Protein AF-A0A0F8ZUV5-F1 (afdb_monomer)

Sequence (199 aa):
LVVGALAHSFGLLGRFATAWDRFYEGLTEDYRRSLIWSLRHRWVIFAGLAAAFAAGYHALGWKRPDWPTQLSPGWQWLWPPAMYRAVLLGPVWGAWSMLVVGQFNHPVARTDRPTRELVGGISPLATAVCLALPLAGTVVYLLHLAPALRFVPAGAAIAAALAGGALLVRLAGGLCRGALLATNILTQLAFLAASSAVM

pLDDT: mean 77.92, std 15.54, range [41.69, 96.38]

Organism: NCBI:txid412755

Mean predicted aligned error: 11.56 Å

Secondary structure (DSSP, 8-state):
-HHHHHHHHHHHHHHHHHHHHHHHHHHHHHHHHHHHHHHHTHHHHHHHHHHHHHHHIIIIISS-TTGGGGS-GGGGGGS--HHHHHHHHHHHHHHHHHHHHHHHSPBPTT--HHHHHHHHH--HHHHHHHHHHHHHHHHHHTTTS-TTTTTHHHHHHHHIIIIIHHHHHHHTTSB-HHHHHHHHHHHHHHHHHHHHHH-

Solvent-accessible surface area (backbone atoms only — not comparable to full-atom values): 10574 Å² total; per-residue (Å²): 112,71,69,60,54,50,54,50,52,53,52,51,51,54,52,48,50,58,51,48,51,54,51,50,56,53,46,51,55,54,47,49,52,48,48,56,50,45,66,77,38,44,65,58,54,53,49,48,52,51,49,52,49,50,48,48,42,59,73,59,54,70,82,42,88,61,54,68,78,68,45,56,82,94,50,39,78,81,63,56,62,73,82,52,42,47,62,66,46,20,60,49,44,11,56,42,25,35,44,50,41,36,63,79,45,62,69,39,97,83,36,52,66,69,55,45,55,54,36,74,68,54,43,75,62,58,41,54,58,54,44,50,54,45,51,52,48,41,52,62,67,35,56,88,41,60,81,89,56,39,52,50,21,58,51,38,22,52,48,28,16,55,58,47,18,52,49,40,20,58,75,66,72,30,40,35,67,67,32,39,52,50,22,15,51,48,10,22,51,33,23,40,53,41,42,64,75,73,108

Structure (mmCIF, N/CA/C/O backbone):
data_AF-A0A0F8ZUV5-F1
#
_entry.id   AF-A0A0F8ZUV5-F1
#
loop_
_atom_site.group_PDB
_atom_site.id
_atom_site.type_symbol
_atom_site.label_atom_id
_atom_site.label_alt_id
_atom_site.label_comp_id
_atom_site.label_asym_id
_atom_site.label_entity_id
_atom_site.label_seq_id
_atom_site.pdbx_PDB_ins_code
_atom_site.Cartn_x
_atom_site.Cartn_y
_atom_site.Cartn_z
_atom_site.occupancy
_atom_site.B_iso_or_equiv
_atom_site.auth_seq_id
_atom_site.auth_comp_id
_atom_site.auth_asym_id
_atom_site.auth_atom_id
_atom_site.pdbx_PDB_model_num
ATOM 1 N N . LEU A 1 1 ? -50.095 2.302 -7.717 1.00 61.78 1 LEU A N 1
ATOM 2 C CA . LEU A 1 1 ? -48.872 1.842 -8.423 1.00 61.78 1 LEU A CA 1
ATOM 3 C C . LEU A 1 1 ? -47.583 2.200 -7.675 1.00 61.78 1 LEU A C 1
ATOM 5 O O . LEU A 1 1 ? -46.842 1.288 -7.342 1.00 61.78 1 LEU A O 1
ATOM 9 N N . VAL A 1 2 ? -47.346 3.467 -7.309 1.00 49.28 2 VAL A N 1
ATOM 10 C CA . VAL A 1 2 ? -46.108 3.904 -6.614 1.00 49.28 2 VAL A CA 1
ATOM 11 C C . VAL A 1 2 ? -45.885 3.232 -5.245 1.00 49.28 2 VAL A C 1
ATOM 13 O O . VAL A 1 2 ? -44.782 2.782 -4.950 1.00 49.28 2 VAL A O 1
ATOM 16 N N . VAL A 1 3 ? -46.937 3.072 -4.437 1.00 60.69 3 VAL A N 1
ATOM 17 C CA . VAL A 1 3 ? -46.840 2.440 -3.103 1.00 60.69 3 VAL A CA 1
ATOM 18 C C . VAL A 1 3 ? -46.470 0.950 -3.188 1.00 60.69 3 VAL A C 1
ATOM 20 O O . VAL A 1 3 ? -45.698 0.456 -2.372 1.00 60.69 3 VAL A O 1
ATOM 23 N N . GLY A 1 4 ? -46.951 0.244 -4.217 1.00 63.97 4 GLY A N 1
ATOM 24 C CA . GLY A 1 4 ? -46.620 -1.168 -4.442 1.00 63.97 4 GLY A CA 1
ATOM 25 C C . GLY A 1 4 ? -45.166 -1.377 -4.872 1.00 63.97 4 GLY A C 1
ATOM 26 O O . GLY A 1 4 ? -44.517 -2.309 -4.404 1.00 63.97 4 GLY A O 1
ATOM 27 N N . ALA A 1 5 ? -44.627 -0.471 -5.695 1.00 50.75 5 ALA A N 1
ATOM 28 C CA . ALA A 1 5 ? -43.225 -0.508 -6.111 1.00 50.75 5 ALA A CA 1
ATOM 29 C C . ALA A 1 5 ? -42.266 -0.236 -4.939 1.00 50.75 5 ALA A C 1
ATOM 31 O O . ALA A 1 5 ? -41.238 -0.898 -4.816 1.00 50.75 5 ALA A O 1
ATOM 32 N N . LEU A 1 6 ? -42.620 0.684 -4.036 1.00 41.69 6 LEU A N 1
ATOM 33 C C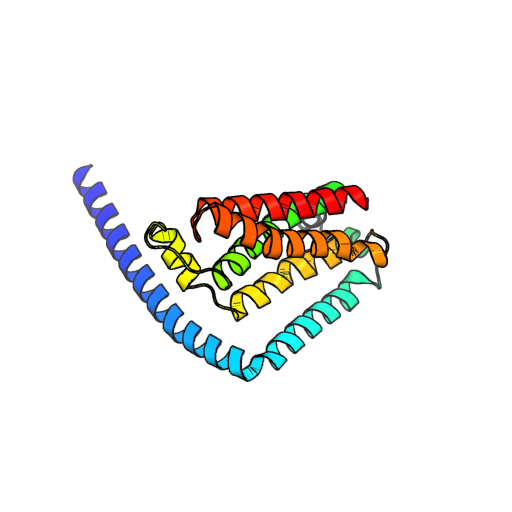A . LEU A 1 6 ? -41.825 0.958 -2.836 1.00 41.69 6 LEU A CA 1
ATOM 34 C C . LEU A 1 6 ? -41.834 -0.228 -1.867 1.00 41.69 6 LEU A C 1
ATOM 36 O O . LEU A 1 6 ? -40.770 -0.656 -1.425 1.00 41.69 6 LEU A O 1
ATOM 40 N N . ALA A 1 7 ? -43.002 -0.817 -1.595 1.00 63.69 7 ALA A N 1
ATOM 41 C CA . ALA A 1 7 ? -43.105 -1.987 -0.722 1.00 63.69 7 ALA A CA 1
ATOM 42 C C . ALA A 1 7 ? -42.295 -3.187 -1.251 1.00 63.69 7 ALA A C 1
ATOM 44 O O . ALA A 1 7 ? -41.646 -3.891 -0.477 1.00 63.69 7 ALA A O 1
ATOM 45 N N . HIS A 1 8 ? -42.273 -3.391 -2.572 1.00 66.19 8 HIS A N 1
ATOM 46 C CA . HIS A 1 8 ? -41.495 -4.462 -3.192 1.00 66.19 8 HIS A CA 1
ATOM 47 C C . HIS A 1 8 ? -39.978 -4.223 -3.088 1.00 66.19 8 HIS A C 1
ATOM 49 O O . HIS A 1 8 ? -39.232 -5.133 -2.725 1.00 66.19 8 HIS A O 1
ATOM 55 N N . SER A 1 9 ? -39.526 -2.985 -3.311 1.00 45.09 9 SER A N 1
ATOM 56 C CA . SER A 1 9 ? -38.116 -2.592 -3.179 1.00 45.09 9 SER A CA 1
ATOM 57 C C . SER A 1 9 ? -37.598 -2.709 -1.742 1.00 45.09 9 SER A C 1
ATOM 59 O O . SER A 1 9 ? -36.499 -3.218 -1.525 1.00 45.09 9 SER A O 1
ATOM 61 N N . PHE A 1 10 ? -38.400 -2.321 -0.742 1.00 52.72 10 PHE A N 1
ATOM 62 C CA . PHE A 1 10 ? -38.043 -2.507 0.670 1.00 52.72 10 PHE A CA 1
ATOM 63 C C . PHE A 1 10 ? -37.996 -3.989 1.069 1.00 52.72 10 PHE A C 1
ATOM 65 O O . PHE A 1 10 ? -37.108 -4.396 1.818 1.00 52.72 10 PHE A O 1
ATOM 72 N N . GLY A 1 11 ? -38.888 -4.819 0.518 1.00 68.44 11 GLY A N 1
ATOM 73 C CA . GLY A 1 11 ? -38.851 -6.270 0.712 1.00 68.44 11 GLY A CA 1
ATOM 74 C C . GLY A 1 11 ? -37.592 -6.927 0.132 1.00 68.44 11 GLY A C 1
ATOM 75 O O . GLY A 1 11 ? -37.010 -7.809 0.765 1.00 68.44 11 GLY A O 1
ATOM 76 N N . LEU A 1 12 ? -37.134 -6.477 -1.041 1.00 59.00 12 LEU A N 1
ATOM 77 C CA . LEU A 1 12 ? -35.890 -6.947 -1.663 1.00 59.00 12 LEU A CA 1
ATOM 78 C C . LEU A 1 12 ? -34.649 -6.512 -0.873 1.00 59.00 12 LEU A C 1
ATOM 80 O O . LEU A 1 12 ? -33.764 -7.333 -0.641 1.00 59.00 12 LEU A O 1
ATOM 84 N N . LEU A 1 13 ? -34.615 -5.267 -0.390 1.00 44.75 13 LEU A N 1
ATOM 85 C CA . LEU A 1 13 ? -33.535 -4.759 0.463 1.00 44.75 13 LEU A CA 1
ATOM 86 C C . LEU A 1 13 ? -33.440 -5.516 1.793 1.00 44.75 13 LEU A C 1
ATOM 88 O O . LEU A 1 13 ? -32.342 -5.876 2.211 1.00 44.75 13 LEU A O 1
ATOM 92 N N . GLY A 1 14 ? -34.575 -5.825 2.427 1.00 63.56 14 GLY A N 1
ATOM 93 C CA . GLY A 1 14 ? -34.598 -6.612 3.662 1.00 63.56 14 GLY A CA 1
ATOM 94 C C . GLY A 1 14 ? -34.069 -8.037 3.472 1.00 63.56 14 GLY A C 1
ATOM 95 O O . GLY A 1 14 ? -33.295 -8.526 4.296 1.00 63.56 14 GLY A O 1
ATOM 96 N N . ARG A 1 15 ? -34.428 -8.689 2.356 1.00 67.75 15 ARG A N 1
ATOM 97 C CA . ARG 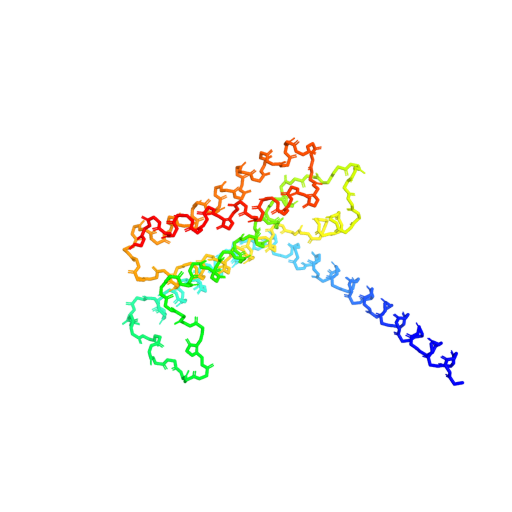A 1 15 ? -33.922 -10.028 1.999 1.00 67.75 15 ARG A CA 1
ATOM 98 C C . ARG A 1 15 ? -32.440 -10.013 1.631 1.00 67.75 15 ARG A C 1
ATOM 100 O O . ARG A 1 15 ? -31.725 -10.946 1.982 1.00 67.75 15 ARG A O 1
ATOM 107 N N . PHE A 1 16 ? -31.976 -8.959 0.962 1.00 55.34 16 PHE A N 1
ATOM 108 C CA . PHE A 1 16 ? -30.562 -8.777 0.650 1.00 55.34 16 PHE A CA 1
ATOM 109 C C . PHE A 1 16 ? -29.735 -8.567 1.922 1.00 55.34 16 PHE A C 1
ATOM 111 O O . PHE A 1 16 ? -28.727 -9.239 2.092 1.00 55.34 16 PHE A O 1
ATOM 118 N N . ALA A 1 17 ? -30.199 -7.732 2.857 1.00 47.03 17 ALA A N 1
ATOM 119 C CA . ALA A 1 17 ? -29.525 -7.504 4.136 1.00 47.03 17 ALA A CA 1
ATOM 120 C C . ALA A 1 17 ? -29.384 -8.797 4.961 1.00 47.03 17 ALA A C 1
ATOM 122 O O . ALA A 1 17 ? -28.300 -9.115 5.430 1.00 47.03 17 ALA A O 1
ATOM 123 N N . THR A 1 18 ? -30.439 -9.614 5.048 1.00 65.12 18 THR A N 1
ATOM 124 C CA . THR A 1 18 ? -30.373 -10.902 5.772 1.00 65.12 18 THR A CA 1
ATOM 125 C C . THR A 1 18 ? -29.560 -11.982 5.056 1.00 65.12 18 THR A C 1
ATOM 127 O O . THR A 1 18 ? -29.077 -12.912 5.705 1.00 65.12 18 THR A O 1
ATOM 130 N N . ALA A 1 19 ? -29.438 -11.923 3.728 1.00 58.03 19 ALA A N 1
ATOM 131 C CA . ALA A 1 19 ? -28.528 -12.788 2.977 1.00 58.03 19 ALA A CA 1
ATOM 132 C C . ALA A 1 19 ? -27.070 -12.338 3.151 1.00 58.03 19 ALA A C 1
ATOM 134 O O . ALA A 1 19 ? -26.179 -13.174 3.283 1.00 58.03 19 ALA A O 1
ATOM 135 N N . TRP A 1 20 ? -26.850 -11.025 3.205 1.00 45.56 20 TRP A N 1
ATOM 136 C CA . TRP A 1 20 ? -25.552 -10.404 3.426 1.00 45.56 20 TRP A CA 1
ATOM 137 C C . TRP A 1 20 ? -25.016 -10.680 4.832 1.00 45.56 20 TRP A C 1
ATOM 139 O O . TRP A 1 20 ? -23.877 -11.115 4.956 1.00 45.56 20 TRP A O 1
ATOM 149 N N . ASP A 1 21 ? -25.847 -10.547 5.870 1.00 53.47 21 ASP A N 1
ATOM 150 C CA . ASP A 1 21 ? -25.465 -10.859 7.254 1.00 53.47 21 ASP A CA 1
ATOM 151 C C . ASP A 1 21 ? -25.099 -12.339 7.422 1.00 53.47 21 ASP A C 1
ATOM 153 O O . ASP A 1 21 ? -24.063 -12.656 7.999 1.00 53.47 21 ASP A O 1
ATOM 157 N N . ARG A 1 22 ? -25.876 -13.260 6.832 1.00 62.28 22 ARG A N 1
ATOM 158 C CA . ARG A 1 22 ? -25.562 -14.702 6.863 1.00 62.28 22 ARG A CA 1
ATOM 159 C C . ARG A 1 22 ? -24.294 -15.059 6.088 1.00 62.28 22 ARG A C 1
ATOM 161 O O . ARG A 1 22 ? -23.550 -15.943 6.506 1.00 62.28 22 ARG A O 1
ATOM 168 N N . PHE A 1 23 ? -24.035 -14.383 4.971 1.00 54.09 23 PHE A N 1
ATOM 169 C CA . PHE A 1 23 ? -22.775 -14.515 4.240 1.00 54.09 23 PHE A CA 1
ATOM 170 C C . PHE A 1 23 ? -21.593 -14.012 5.081 1.00 54.09 23 PHE A C 1
ATOM 172 O O . PHE A 1 23 ? -20.553 -14.666 5.122 1.00 54.09 23 PHE A O 1
ATOM 179 N N . TYR A 1 24 ? -21.774 -12.902 5.801 1.00 45.88 24 TYR A N 1
ATOM 180 C CA . TYR A 1 24 ? -20.770 -12.341 6.702 1.00 45.88 24 TYR A CA 1
ATOM 181 C C . TYR A 1 24 ? -20.504 -13.237 7.922 1.00 45.88 24 TYR A C 1
ATOM 183 O O . TYR A 1 24 ? -19.344 -13.422 8.276 1.00 45.88 24 TYR A O 1
ATOM 191 N N . GLU A 1 25 ? -21.543 -13.835 8.518 1.00 52.06 25 GLU A N 1
ATOM 192 C CA . GLU A 1 25 ? -21.433 -14.808 9.618 1.00 52.06 25 GLU A CA 1
ATOM 193 C C . GLU A 1 25 ? -20.738 -16.111 9.190 1.00 52.06 25 GLU A C 1
ATOM 195 O O . GLU A 1 25 ? -19.915 -16.660 9.925 1.00 52.06 25 GLU A O 1
ATOM 200 N N . GLY A 1 26 ? -21.025 -16.603 7.980 1.00 56.38 26 GLY A N 1
ATOM 201 C CA . GLY A 1 26 ? -20.304 -17.741 7.402 1.00 56.38 26 GLY A CA 1
ATOM 202 C C . GLY A 1 26 ? -18.832 -17.412 7.147 1.00 56.38 26 GLY A C 1
ATOM 203 O O . GLY A 1 26 ? -17.942 -18.195 7.487 1.00 56.38 26 GLY A O 1
ATOM 204 N N . LEU A 1 27 ? -18.569 -16.208 6.628 1.00 46.94 27 LEU A N 1
ATOM 205 C CA . LEU A 1 27 ? -17.219 -15.687 6.448 1.00 46.94 27 LEU A CA 1
ATOM 206 C C . LEU A 1 27 ? -16.471 -15.576 7.771 1.00 46.94 27 LEU A C 1
ATOM 208 O O . LEU A 1 27 ? -15.306 -15.937 7.790 1.00 46.94 27 LEU A O 1
ATOM 212 N N . THR A 1 28 ? -17.076 -15.130 8.874 1.00 58.66 28 THR A N 1
ATOM 213 C CA . THR A 1 28 ? -16.360 -14.977 10.151 1.00 58.66 28 THR A CA 1
ATOM 214 C C . THR A 1 28 ? -15.889 -16.303 10.740 1.00 58.66 28 THR A C 1
ATOM 216 O O . THR A 1 28 ? -14.774 -16.340 11.261 1.00 58.66 28 THR A O 1
ATOM 219 N N . GLU A 1 29 ? -16.647 -17.399 10.632 1.00 57.56 29 GLU A N 1
ATOM 220 C CA . GLU A 1 29 ? -16.225 -18.692 11.198 1.00 57.56 29 GLU A CA 1
ATOM 221 C C . GLU A 1 29 ? -15.173 -19.403 10.326 1.00 57.56 29 GLU A C 1
ATOM 223 O O . GLU A 1 29 ? -14.204 -19.972 10.846 1.00 57.56 29 GLU A O 1
ATOM 228 N N . ASP A 1 30 ? -15.305 -19.319 8.999 1.00 51.25 30 ASP A N 1
ATOM 229 C CA . ASP A 1 30 ? -14.307 -19.836 8.053 1.00 51.25 30 ASP A CA 1
ATOM 230 C C . ASP A 1 30 ? -13.043 -18.966 8.022 1.00 51.25 30 ASP A C 1
ATOM 232 O O . ASP A 1 30 ? -11.923 -19.479 7.919 1.00 51.25 30 ASP A O 1
ATOM 236 N N . TYR A 1 31 ? -13.192 -17.654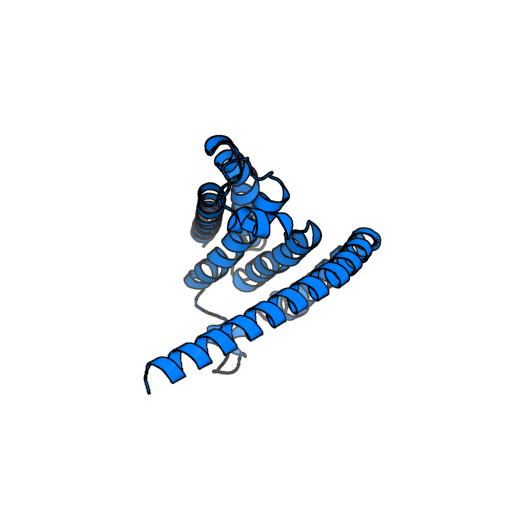 8.210 1.00 49.25 31 TYR A N 1
ATOM 237 C CA . TYR A 1 31 ? -12.089 -16.719 8.401 1.00 49.25 31 TYR A CA 1
ATOM 238 C C . TYR A 1 31 ? -11.387 -16.970 9.727 1.00 49.25 31 TYR A C 1
ATOM 240 O O . TYR A 1 31 ? -10.164 -17.010 9.748 1.00 49.25 31 TYR A O 1
ATOM 248 N N . ARG A 1 32 ? -12.110 -17.227 10.824 1.00 54.94 32 ARG A N 1
ATOM 249 C CA . ARG A 1 32 ? -11.517 -17.583 12.121 1.00 54.94 32 ARG A CA 1
ATOM 250 C C . ARG A 1 32 ? -10.725 -18.887 12.037 1.00 54.94 32 ARG A C 1
ATOM 252 O O . ARG A 1 32 ? -9.601 -18.947 12.539 1.00 54.94 32 ARG A O 1
ATOM 259 N N . ARG A 1 33 ? -11.262 -19.916 11.371 1.00 66.69 33 ARG A N 1
ATOM 260 C CA . ARG A 1 33 ? -10.545 -21.179 11.119 1.00 66.69 33 ARG A CA 1
ATOM 261 C C . ARG A 1 33 ? -9.327 -20.982 10.222 1.00 66.69 33 ARG A C 1
ATOM 263 O O . ARG A 1 33 ? -8.248 -21.466 10.569 1.00 66.69 33 ARG A O 1
ATOM 270 N N . SER A 1 34 ? -9.467 -20.223 9.136 1.00 55.53 34 SER A N 1
ATOM 271 C CA . SER A 1 34 ? -8.341 -19.856 8.271 1.00 55.53 34 SER A CA 1
ATOM 272 C C . SER A 1 34 ? -7.294 -19.065 9.043 1.00 55.53 34 SER A C 1
ATOM 274 O O . SER A 1 34 ? -6.114 -19.349 8.919 1.00 55.53 34 SER A O 1
ATOM 276 N N . LEU A 1 35 ? -7.697 -18.156 9.928 1.00 49.72 35 LEU A N 1
ATOM 277 C CA . LEU A 1 35 ? -6.799 -17.347 10.739 1.00 49.72 35 LEU A CA 1
ATOM 278 C C . LEU A 1 35 ? -5.994 -18.197 11.722 1.00 49.72 35 LEU A C 1
ATOM 280 O O . LEU A 1 35 ? -4.776 -18.060 11.789 1.00 49.72 35 LEU A O 1
ATOM 284 N N . ILE A 1 36 ? -6.646 -19.098 12.461 1.00 68.44 36 ILE A N 1
ATOM 285 C CA . ILE A 1 36 ? -5.970 -20.013 13.393 1.00 68.44 36 ILE A CA 1
ATOM 286 C C . ILE A 1 36 ? -4.998 -20.917 12.630 1.00 68.44 36 ILE A C 1
ATOM 288 O O . ILE A 1 36 ? -3.856 -21.109 13.056 1.00 68.44 36 ILE A O 1
ATOM 292 N N . TRP A 1 37 ? -5.423 -21.438 11.477 1.00 72.75 37 TRP A N 1
ATOM 293 C CA . TRP A 1 37 ? -4.569 -22.254 10.624 1.00 72.75 37 TRP A CA 1
ATOM 294 C C . TRP A 1 37 ? -3.371 -21.456 10.105 1.00 72.75 37 TRP A C 1
ATOM 296 O O . TRP A 1 37 ? -2.230 -21.887 10.249 1.00 72.75 37 TRP A O 1
ATOM 306 N N . SER A 1 38 ? -3.596 -20.262 9.575 1.00 48.31 38 SER A N 1
ATOM 307 C CA . SER A 1 38 ? -2.562 -19.397 9.025 1.00 48.31 38 SER A CA 1
ATOM 308 C C . SER A 1 38 ? -1.591 -18.866 10.074 1.00 48.31 38 SER A C 1
ATOM 310 O O . SER A 1 38 ? -0.404 -18.747 9.792 1.00 48.31 38 SER A O 1
ATOM 312 N N . LEU A 1 39 ? -2.050 -18.597 11.299 1.00 49.34 39 LEU A N 1
ATOM 313 C CA . LEU A 1 39 ? -1.184 -18.238 12.424 1.00 49.34 39 LEU A CA 1
ATOM 314 C C . LEU A 1 39 ? -0.300 -19.418 12.841 1.00 49.34 39 LEU A C 1
ATOM 316 O O . LEU A 1 39 ? 0.895 -19.238 13.087 1.00 49.34 39 LEU A O 1
ATOM 320 N N . ARG A 1 40 ? -0.855 -20.637 12.850 1.00 67.12 40 ARG A N 1
ATOM 321 C CA . ARG A 1 40 ? -0.105 -21.874 13.115 1.00 67.12 40 ARG A CA 1
ATOM 322 C C . ARG A 1 40 ? 0.908 -22.190 12.007 1.00 67.12 40 ARG A C 1
ATOM 324 O O . ARG A 1 40 ? 1.975 -22.721 12.298 1.00 67.12 40 ARG A O 1
ATOM 331 N N . HIS A 1 41 ? 0.614 -21.804 10.766 1.00 70.38 41 HIS A N 1
ATOM 332 C CA . HIS A 1 41 ? 1.438 -22.068 9.581 1.00 70.38 41 HIS A CA 1
ATOM 333 C C . HIS A 1 41 ? 2.037 -20.791 8.974 1.00 70.38 41 HIS A C 1
ATOM 335 O O . HIS A 1 41 ? 2.290 -20.731 7.772 1.00 70.38 41 HIS A O 1
ATOM 341 N N . ARG A 1 42 ? 2.311 -19.771 9.799 1.00 54.84 42 ARG A N 1
ATOM 342 C CA . ARG A 1 42 ? 2.831 -18.461 9.361 1.00 54.84 42 ARG A CA 1
ATOM 343 C C . ARG A 1 42 ? 4.031 -18.570 8.415 1.00 54.84 42 ARG A C 1
ATOM 345 O O . ARG A 1 42 ? 4.092 -17.866 7.415 1.00 54.84 42 ARG A O 1
ATOM 352 N N . TRP A 1 43 ? 4.935 -19.514 8.676 1.00 53.66 43 TRP A N 1
ATOM 353 C CA . TRP A 1 43 ? 6.103 -19.782 7.835 1.00 53.66 43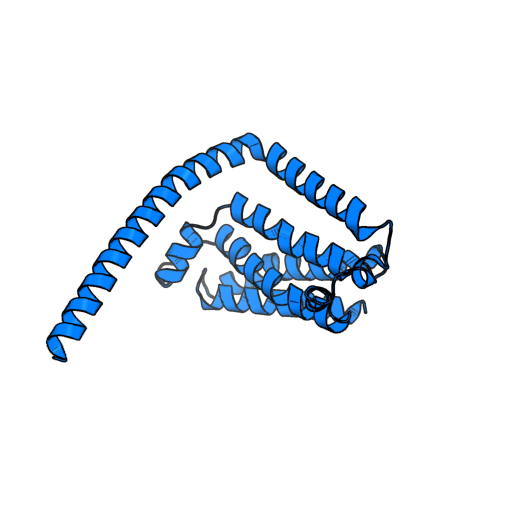 TRP A CA 1
ATOM 354 C C . TRP A 1 43 ? 5.751 -20.308 6.443 1.00 53.66 43 TRP A C 1
ATOM 356 O O . TRP A 1 43 ? 6.422 -19.943 5.489 1.00 53.66 43 TRP A O 1
ATOM 366 N N . VAL A 1 44 ? 4.689 -21.106 6.303 1.00 65.88 44 VAL A N 1
ATOM 367 C CA . VAL A 1 44 ? 4.212 -21.612 5.003 1.00 65.88 44 VAL A CA 1
ATOM 368 C C . VAL A 1 44 ? 3.663 -20.469 4.159 1.00 65.88 44 VAL A C 1
ATOM 370 O O . VAL A 1 44 ? 3.906 -20.419 2.960 1.00 65.88 44 VAL A O 1
ATOM 373 N N . ILE A 1 45 ? 2.973 -19.514 4.783 1.00 58.75 45 ILE A N 1
ATOM 374 C CA . ILE A 1 45 ? 2.428 -18.351 4.077 1.00 58.75 45 ILE A CA 1
ATOM 375 C C . ILE A 1 45 ? 3.546 -17.389 3.685 1.00 58.75 45 ILE A C 1
ATOM 377 O O . ILE A 1 45 ? 3.586 -16.948 2.540 1.00 58.75 45 ILE A O 1
ATOM 381 N N . PHE A 1 46 ? 4.497 -17.122 4.586 1.00 59.00 46 PHE A N 1
ATOM 382 C CA . PHE A 1 46 ? 5.691 -16.347 4.247 1.00 59.00 46 PHE A CA 1
ATOM 383 C C . PHE A 1 46 ? 6.505 -17.013 3.135 1.00 59.00 46 PHE A C 1
ATOM 385 O O . PHE A 1 46 ? 6.894 -16.335 2.190 1.00 59.00 46 PHE A O 1
ATOM 392 N N . ALA A 1 47 ? 6.714 -18.330 3.198 1.00 61.75 47 ALA A N 1
ATOM 393 C CA . ALA A 1 47 ? 7.415 -19.081 2.163 1.00 61.75 47 ALA A CA 1
ATOM 394 C C . ALA A 1 47 ? 6.643 -19.089 0.836 1.00 61.75 47 ALA A C 1
ATOM 396 O O . ALA A 1 47 ? 7.251 -18.915 -0.212 1.00 61.75 47 ALA A O 1
ATOM 397 N N . GLY A 1 48 ? 5.316 -19.229 0.864 1.00 65.44 48 GLY A N 1
ATOM 398 C CA . GLY A 1 48 ? 4.461 -19.192 -0.323 1.00 65.44 48 GLY A CA 1
ATOM 399 C C . GLY A 1 48 ? 4.447 -17.819 -0.992 1.00 65.44 48 GLY A C 1
ATOM 400 O O . GLY A 1 48 ? 4.587 -17.730 -2.207 1.00 65.44 48 GLY A O 1
ATOM 401 N N . LEU A 1 49 ? 4.364 -16.741 -0.207 1.00 60.47 49 LEU A N 1
ATOM 402 C CA . LEU A 1 49 ? 4.480 -15.370 -0.706 1.00 60.47 49 LEU A CA 1
ATOM 403 C C . LEU A 1 49 ? 5.882 -15.085 -1.245 1.00 60.47 49 LEU A C 1
ATOM 405 O O . LEU A 1 49 ? 6.004 -14.527 -2.330 1.00 60.47 49 LEU A O 1
ATOM 409 N N . ALA A 1 50 ? 6.932 -15.501 -0.534 1.00 60.75 50 ALA A N 1
ATOM 410 C CA . ALA A 1 50 ? 8.310 -15.358 -0.990 1.00 60.75 50 ALA A CA 1
ATOM 411 C C . ALA A 1 50 ? 8.565 -16.155 -2.277 1.00 60.75 50 ALA A C 1
ATOM 413 O O . ALA A 1 50 ? 9.215 -15.645 -3.181 1.00 60.75 50 ALA A O 1
ATOM 414 N N . ALA A 1 51 ? 8.014 -17.365 -2.397 1.00 65.56 51 ALA A N 1
ATOM 415 C CA . ALA A 1 51 ? 8.118 -18.196 -3.590 1.00 65.56 51 ALA A CA 1
ATOM 416 C C . ALA A 1 51 ? 7.315 -17.620 -4.761 1.00 65.56 51 ALA A C 1
ATOM 418 O O . ALA A 1 51 ? 7.837 -17.562 -5.867 1.00 65.56 51 ALA A O 1
ATOM 419 N N . ALA A 1 52 ? 6.088 -17.142 -4.539 1.00 59.38 52 ALA A N 1
ATOM 420 C CA . ALA A 1 52 ? 5.281 -16.487 -5.569 1.00 59.38 52 ALA A CA 1
ATOM 421 C C . ALA A 1 52 ? 5.925 -15.176 -6.038 1.00 59.38 52 ALA A C 1
ATOM 423 O O . ALA A 1 52 ? 5.980 -14.899 -7.235 1.00 59.38 52 ALA A O 1
ATOM 424 N N . PHE A 1 53 ? 6.476 -14.399 -5.105 1.00 61.03 53 PHE A N 1
ATOM 425 C CA . PHE A 1 53 ? 7.237 -13.193 -5.396 1.00 61.03 53 PHE A CA 1
ATOM 426 C C . PHE A 1 53 ? 8.525 -13.517 -6.158 1.00 61.03 53 PHE A C 1
ATOM 428 O O . PHE A 1 53 ? 8.776 -12.908 -7.189 1.00 61.03 53 PHE A O 1
ATOM 435 N N . ALA A 1 54 ? 9.309 -14.506 -5.720 1.00 59.97 54 ALA A N 1
ATOM 436 C CA . ALA A 1 54 ? 10.524 -14.947 -6.403 1.00 59.97 54 ALA A CA 1
ATOM 437 C C . ALA A 1 54 ? 10.226 -15.534 -7.789 1.00 59.97 54 ALA A C 1
ATOM 439 O O . ALA A 1 54 ? 10.964 -15.264 -8.732 1.00 59.97 54 ALA A O 1
ATOM 440 N N . ALA A 1 55 ? 9.130 -16.281 -7.940 1.00 61.97 55 ALA A N 1
ATOM 441 C CA . ALA A 1 55 ? 8.669 -16.816 -9.215 1.00 61.97 55 ALA A CA 1
ATOM 442 C C . ALA A 1 55 ? 8.218 -15.692 -10.152 1.00 61.97 55 ALA A C 1
ATOM 444 O O . ALA A 1 55 ? 8.657 -15.662 -11.295 1.00 61.97 55 ALA A O 1
ATOM 445 N N . GLY A 1 56 ? 7.426 -14.727 -9.674 1.00 57.59 56 GLY A N 1
ATOM 446 C CA . GLY A 1 56 ? 7.054 -13.538 -10.446 1.00 57.59 56 GLY A CA 1
ATOM 447 C C . GLY A 1 56 ? 8.275 -12.700 -10.831 1.00 57.59 56 GLY A C 1
ATOM 448 O O . GLY A 1 56 ? 8.422 -12.294 -11.979 1.00 57.59 56 GLY A O 1
ATOM 449 N N . TYR A 1 57 ? 9.211 -12.525 -9.902 1.00 60.66 57 TYR A N 1
ATOM 450 C CA . TYR A 1 57 ? 10.473 -11.823 -10.109 1.00 60.66 57 TYR A CA 1
ATOM 451 C C . TYR A 1 57 ? 11.369 -12.511 -11.152 1.00 60.66 57 TYR A C 1
ATOM 453 O O . TYR A 1 57 ? 11.904 -11.851 -12.044 1.00 60.66 57 TYR A O 1
ATOM 461 N N . HIS A 1 58 ? 11.495 -13.839 -11.100 1.00 60.12 58 HIS A N 1
ATOM 462 C CA . HIS A 1 58 ? 12.280 -14.612 -12.064 1.00 60.12 58 HIS A CA 1
ATOM 463 C C . HIS A 1 58 ? 11.594 -14.772 -13.424 1.00 60.12 58 HIS A C 1
ATOM 465 O O . HIS A 1 58 ? 12.284 -14.761 -14.445 1.00 60.12 58 HIS A O 1
ATOM 471 N N . ALA A 1 59 ? 10.269 -14.925 -13.448 1.00 58.66 59 ALA A N 1
ATOM 472 C CA . ALA A 1 59 ? 9.498 -15.140 -14.667 1.00 58.66 59 ALA A CA 1
ATOM 473 C C . ALA A 1 59 ? 9.280 -13.843 -15.459 1.00 58.66 59 ALA A C 1
ATOM 475 O O . ALA A 1 59 ? 9.363 -13.866 -16.683 1.00 58.66 59 ALA A O 1
ATOM 476 N N . LEU A 1 60 ? 9.034 -12.718 -14.776 1.00 55.84 60 LEU A N 1
ATOM 477 C CA . LEU A 1 60 ? 8.661 -11.444 -15.408 1.00 55.84 60 LEU A CA 1
ATOM 478 C C . LEU A 1 60 ? 9.762 -10.379 -15.310 1.00 55.84 60 LEU A C 1
ATOM 480 O O . LEU A 1 60 ? 9.841 -9.499 -16.158 1.00 55.84 60 LEU A O 1
ATOM 484 N N . GLY A 1 61 ? 10.610 -10.417 -14.280 1.00 53.72 61 GLY A N 1
ATOM 485 C CA . GLY A 1 61 ? 11.407 -9.249 -13.899 1.00 53.72 61 GLY A CA 1
ATOM 486 C C . GLY A 1 61 ? 12.799 -9.137 -14.512 1.00 53.72 61 GLY A C 1
ATOM 487 O O . GLY A 1 61 ? 13.241 -8.034 -14.824 1.00 53.72 61 GLY A O 1
ATOM 488 N N . TRP A 1 62 ? 13.511 -10.255 -14.673 1.00 51.59 62 TRP A N 1
ATOM 489 C CA . TRP A 1 62 ? 14.950 -10.199 -14.978 1.00 51.59 62 TRP A CA 1
ATOM 490 C C . TRP A 1 62 ? 15.308 -10.610 -16.409 1.00 51.59 62 TRP A C 1
ATOM 492 O O . TRP A 1 62 ? 16.215 -10.039 -17.005 1.00 51.59 62 TRP A O 1
ATOM 502 N N . LYS A 1 63 ? 14.629 -11.606 -16.991 1.00 54.84 63 LYS A N 1
ATOM 503 C CA . LYS A 1 63 ? 15.119 -12.232 -18.234 1.00 54.84 63 LYS A CA 1
ATOM 504 C C . LYS A 1 63 ? 14.679 -11.549 -19.532 1.00 54.84 63 LYS A C 1
ATOM 506 O O . LYS A 1 63 ? 15.275 -11.841 -20.564 1.00 54.84 63 LYS A O 1
ATOM 511 N N . ARG A 1 64 ? 13.659 -10.683 -19.512 1.00 59.62 64 ARG A N 1
ATOM 512 C CA . ARG A 1 64 ? 13.132 -10.008 -20.715 1.00 59.62 64 ARG A CA 1
ATOM 513 C C . ARG A 1 64 ? 12.557 -8.631 -20.373 1.00 59.62 64 ARG A C 1
ATOM 515 O O . ARG A 1 64 ? 11.353 -8.547 -20.173 1.00 59.62 64 ARG A O 1
ATOM 522 N N . PRO A 1 65 ? 13.360 -7.558 -20.304 1.00 59.31 65 PRO A N 1
ATOM 523 C CA . PRO A 1 65 ? 12.849 -6.205 -20.042 1.00 59.31 65 PRO A CA 1
ATOM 524 C C . PRO A 1 65 ? 11.757 -5.757 -21.037 1.00 59.31 65 PRO A C 1
ATOM 526 O O . PRO A 1 65 ? 10.937 -4.905 -20.701 1.00 59.31 65 PRO A O 1
ATOM 529 N N . ASP A 1 66 ? 11.691 -6.399 -22.208 1.00 69.00 66 ASP A N 1
ATOM 530 C CA . ASP A 1 66 ? 10.739 -6.110 -23.285 1.00 69.00 66 ASP A CA 1
ATOM 531 C C . ASP A 1 66 ? 9.454 -6.949 -23.210 1.00 69.00 66 ASP A C 1
ATOM 533 O O . ASP A 1 66 ? 8.573 -6.790 -24.046 1.00 69.00 66 ASP A O 1
ATOM 537 N N . TRP A 1 67 ? 9.283 -7.832 -22.219 1.00 71.19 67 TRP A N 1
ATOM 538 C CA . TRP A 1 67 ? 8.025 -8.578 -22.050 1.00 71.19 67 TRP A CA 1
ATOM 539 C C . TRP A 1 67 ? 6.752 -7.706 -22.087 1.00 71.19 67 TRP A C 1
ATOM 541 O O . TRP A 1 67 ? 5.739 -8.185 -22.600 1.00 71.19 67 TRP A O 1
ATOM 551 N N . PRO A 1 68 ? 6.751 -6.437 -21.623 1.00 68.25 68 PRO A N 1
ATOM 552 C CA . PRO A 1 68 ? 5.540 -5.635 -21.654 1.00 68.25 68 PRO A CA 1
ATOM 553 C C . PRO A 1 68 ? 5.119 -5.225 -23.064 1.00 68.25 68 PRO A C 1
ATOM 555 O O . PRO A 1 68 ? 3.934 -5.014 -23.304 1.00 68.25 68 PRO A O 1
ATOM 558 N N . THR A 1 69 ? 6.057 -5.151 -24.016 1.00 71.31 69 THR A N 1
ATOM 559 C CA . THR A 1 69 ? 5.728 -4.903 -25.430 1.00 71.31 69 THR A CA 1
ATOM 560 C C . THR A 1 69 ? 5.117 -6.137 -26.096 1.00 71.31 69 THR A C 1
ATOM 562 O O . THR A 1 69 ? 4.536 -6.032 -27.172 1.00 71.31 69 THR A O 1
ATOM 565 N N . GLN A 1 70 ? 5.187 -7.296 -25.431 1.00 77.38 70 GLN A N 1
ATOM 566 C CA . GLN A 1 70 ? 4.583 -8.559 -25.860 1.00 77.38 70 GLN A CA 1
ATOM 567 C C . GLN A 1 70 ? 3.164 -8.751 -25.301 1.00 77.38 70 GLN A C 1
ATOM 569 O O . GLN A 1 70 ? 2.506 -9.740 -25.627 1.00 77.38 70 GLN A O 1
ATOM 574 N N . LEU A 1 71 ? 2.667 -7.824 -24.469 1.00 77.69 71 LEU A N 1
ATOM 575 C CA . LEU A 1 71 ? 1.274 -7.832 -24.029 1.00 77.69 71 LEU A CA 1
ATOM 576 C C . LEU A 1 71 ? 0.350 -7.592 -25.226 1.00 77.69 71 LEU A C 1
ATOM 578 O O . LEU A 1 71 ? 0.559 -6.676 -26.027 1.00 77.69 71 LEU A O 1
ATOM 582 N N . SER A 1 72 ? -0.707 -8.401 -25.326 1.00 83.69 72 SER A N 1
ATOM 583 C CA . SER A 1 72 ? -1.727 -8.193 -26.356 1.00 83.69 72 SER A CA 1
ATOM 584 C C . SER A 1 72 ? -2.382 -6.810 -26.196 1.00 83.69 72 SER A C 1
ATOM 586 O O . SER A 1 72 ? -2.441 -6.292 -25.077 1.00 83.69 72 SER A O 1
ATOM 588 N N . PRO A 1 73 ? -2.886 -6.190 -27.282 1.00 83.88 73 PRO A N 1
ATOM 589 C CA . PRO A 1 73 ? -3.339 -4.794 -27.266 1.00 83.88 73 PRO A CA 1
ATOM 590 C C . PRO A 1 73 ? -4.337 -4.463 -26.147 1.00 83.88 73 PRO A C 1
ATOM 592 O O . PRO A 1 73 ? -4.249 -3.407 -25.527 1.00 83.88 73 PRO A O 1
ATOM 595 N N . GLY A 1 74 ? -5.231 -5.402 -25.813 1.00 84.38 74 GLY A N 1
ATOM 596 C CA . GLY A 1 74 ? -6.215 -5.244 -24.736 1.00 84.38 74 GLY A CA 1
ATOM 597 C C . GLY A 1 74 ? -5.637 -5.203 -23.315 1.00 84.38 74 GLY A C 1
ATOM 598 O O . GLY A 1 74 ? -6.365 -4.869 -22.388 1.00 84.38 74 GLY A O 1
ATOM 599 N N . TRP A 1 75 ? -4.353 -5.517 -23.130 1.00 80.94 75 TRP A N 1
ATOM 600 C CA . TRP A 1 75 ? -3.671 -5.545 -21.831 1.00 80.94 75 TRP A CA 1
ATOM 601 C C . TRP A 1 75 ? -2.549 -4.508 -21.708 1.00 80.94 75 TRP A C 1
ATOM 603 O O . TRP A 1 75 ? -1.993 -4.342 -20.625 1.00 80.94 75 TRP A O 1
ATOM 613 N N . GLN A 1 76 ? -2.231 -3.768 -22.775 1.00 79.56 76 GLN A N 1
ATOM 614 C CA . GLN A 1 76 ? -1.164 -2.757 -22.757 1.00 79.56 76 GLN A CA 1
ATOM 615 C C . GLN A 1 76 ? -1.435 -1.616 -21.765 1.00 79.56 76 GLN A C 1
ATOM 617 O O . GLN A 1 76 ? -0.500 -1.023 -21.234 1.00 79.56 76 GLN A O 1
ATOM 622 N N . TRP A 1 77 ? -2.705 -1.349 -21.445 1.00 79.25 77 TRP A N 1
ATOM 623 C CA . TRP A 1 77 ? -3.091 -0.353 -20.442 1.00 79.25 77 TRP A CA 1
ATOM 624 C C . TRP A 1 77 ? -2.629 -0.708 -19.018 1.00 79.25 77 TRP A C 1
ATOM 626 O O . TRP A 1 77 ? -2.469 0.195 -18.198 1.00 79.25 77 TRP A O 1
ATOM 636 N N . LEU A 1 78 ? -2.355 -1.989 -18.721 1.00 78.38 78 LEU A N 1
ATOM 637 C CA . LEU A 1 78 ? -1.738 -2.391 -17.450 1.00 78.38 78 LEU A CA 1
ATOM 638 C C . LEU A 1 78 ? -0.292 -1.906 -17.330 1.00 78.38 78 LEU A C 1
ATOM 640 O O . LEU A 1 78 ? 0.249 -1.881 -16.225 1.00 78.38 78 LEU A O 1
ATOM 644 N N . TRP A 1 79 ? 0.335 -1.513 -18.440 1.00 82.94 79 TRP A N 1
ATOM 645 C CA . TRP A 1 79 ? 1.737 -1.134 -18.493 1.00 82.94 79 TRP A CA 1
ATOM 646 C C . TRP A 1 79 ? 1.941 0.317 -18.944 1.00 82.94 79 TRP A C 1
ATOM 648 O O . TRP A 1 79 ? 2.542 0.574 -19.992 1.00 82.94 79 TRP A O 1
ATOM 658 N N . PRO A 1 80 ? 1.466 1.304 -18.163 1.00 82.06 80 PRO A N 1
ATOM 659 C CA . PRO A 1 80 ? 1.550 2.695 -18.574 1.00 82.06 80 PRO A CA 1
ATOM 660 C C . PRO A 1 80 ? 3.006 3.204 -18.568 1.00 82.06 80 PRO A C 1
ATOM 662 O O . PRO A 1 80 ? 3.905 2.548 -18.013 1.00 82.06 80 PRO A O 1
ATOM 665 N N . PRO A 1 81 ? 3.265 4.389 -19.155 1.00 82.81 81 PRO A N 1
ATOM 666 C CA . PRO A 1 81 ? 4.561 5.055 -19.064 1.00 82.81 81 PRO A CA 1
ATOM 667 C C . PRO A 1 81 ? 5.054 5.164 -17.618 1.00 82.81 81 PRO A C 1
ATOM 669 O O . PRO A 1 81 ? 4.252 5.269 -16.687 1.00 82.81 81 PRO A O 1
ATOM 672 N N . ALA A 1 82 ? 6.377 5.158 -17.433 1.00 78.19 82 ALA A N 1
ATOM 673 C CA . ALA A 1 82 ? 7.018 5.062 -16.120 1.00 78.19 82 ALA A CA 1
ATOM 674 C C . ALA A 1 82 ? 6.464 6.066 -15.088 1.00 78.19 82 ALA A C 1
ATOM 676 O O . ALA A 1 82 ? 6.201 5.683 -13.952 1.00 78.19 82 ALA A O 1
ATOM 677 N N . MET A 1 83 ? 6.171 7.304 -15.506 1.00 74.06 83 MET A N 1
ATOM 678 C CA . MET A 1 83 ? 5.623 8.354 -14.632 1.00 74.06 83 MET A CA 1
ATOM 679 C C . MET A 1 83 ? 4.257 8.003 -14.014 1.00 74.06 83 MET A C 1
ATOM 681 O O . MET A 1 83 ? 3.963 8.382 -12.885 1.00 74.06 83 MET A O 1
ATOM 685 N N . TYR A 1 84 ? 3.421 7.239 -14.720 1.00 83.88 84 TYR A N 1
ATOM 686 C CA . TYR A 1 84 ? 2.071 6.886 -14.264 1.00 83.88 84 TYR A CA 1
ATOM 687 C C . TYR A 1 84 ? 2.045 5.606 -13.430 1.00 83.88 84 TYR A C 1
ATOM 689 O O . TYR A 1 84 ? 1.081 5.340 -12.715 1.00 83.88 84 TYR A O 1
ATOM 697 N N . ARG A 1 85 ? 3.114 4.809 -13.486 1.00 86.81 85 ARG A N 1
ATOM 698 C CA . ARG A 1 85 ? 3.231 3.569 -12.715 1.00 86.81 85 ARG A CA 1
ATOM 699 C C . ARG A 1 85 ? 3.225 3.827 -11.214 1.00 86.81 85 ARG A C 1
ATOM 701 O O . ARG A 1 85 ? 2.549 3.116 -10.475 1.00 86.81 85 ARG A O 1
ATOM 708 N N . ALA A 1 86 ? 3.930 4.871 -10.780 1.00 88.31 86 ALA A N 1
ATOM 709 C CA . ALA A 1 86 ? 3.932 5.280 -9.383 1.00 88.31 86 ALA A CA 1
ATOM 710 C C . ALA A 1 86 ? 2.540 5.763 -8.932 1.00 88.31 86 ALA A C 1
ATOM 712 O O . ALA A 1 86 ? 2.076 5.405 -7.850 1.00 88.31 86 ALA A O 1
ATOM 713 N N . VAL A 1 87 ? 1.837 6.499 -9.801 1.00 88.06 87 VAL A N 1
ATOM 714 C CA . VAL A 1 87 ? 0.467 6.980 -9.558 1.00 88.06 87 VAL A CA 1
ATOM 715 C C . VAL A 1 87 ? -0.514 5.825 -9.361 1.00 88.06 87 VAL A C 1
ATOM 717 O O . VAL A 1 87 ? -1.347 5.892 -8.464 1.00 88.06 87 VAL A O 1
ATOM 720 N N . LEU A 1 88 ? -0.387 4.739 -10.129 1.00 87.31 88 LEU A N 1
ATOM 721 C CA . LEU A 1 88 ? -1.235 3.553 -9.959 1.00 87.31 88 LEU A CA 1
ATOM 722 C C . LEU A 1 88 ? -0.968 2.799 -8.649 1.00 87.31 88 LEU A C 1
ATOM 724 O O . LEU A 1 88 ? -1.898 2.266 -8.046 1.00 87.31 88 LEU A O 1
ATOM 728 N N . LEU A 1 89 ? 0.288 2.747 -8.201 1.00 90.25 89 LEU A N 1
ATOM 729 C CA . LEU A 1 89 ? 0.665 2.030 -6.980 1.00 90.25 89 LEU A CA 1
ATOM 730 C C . LEU A 1 89 ? 0.378 2.816 -5.699 1.00 90.25 89 LEU A C 1
ATOM 732 O O . LEU A 1 89 ? 0.153 2.197 -4.658 1.00 90.25 89 LEU A O 1
ATOM 736 N N . GLY A 1 90 ? 0.350 4.150 -5.767 1.00 90.94 90 GLY A N 1
ATOM 737 C CA . GLY A 1 90 ? 0.050 5.024 -4.630 1.00 90.94 90 GLY A CA 1
ATOM 738 C C . GLY A 1 90 ? -1.210 4.590 -3.869 1.00 90.94 90 GLY A C 1
ATOM 739 O O . GLY A 1 90 ? -1.099 4.239 -2.694 1.00 90.94 90 GLY A O 1
ATOM 740 N N . PRO A 1 91 ? -2.392 4.509 -4.512 1.00 92.19 91 PRO A N 1
ATOM 741 C CA . PRO A 1 91 ? -3.628 4.077 -3.861 1.00 92.19 91 PRO A CA 1
ATOM 742 C C . PRO A 1 91 ? -3.549 2.694 -3.206 1.00 92.19 91 PRO A C 1
ATOM 744 O O . PRO A 1 91 ? -4.126 2.501 -2.137 1.00 92.19 91 PRO A O 1
ATOM 747 N N . VAL A 1 92 ? -2.811 1.747 -3.796 1.00 91.56 92 VAL A N 1
ATOM 748 C CA . VAL A 1 92 ? -2.627 0.397 -3.230 1.00 91.56 92 VAL A CA 1
ATOM 749 C C . VAL A 1 92 ? -1.820 0.467 -1.931 1.00 91.56 92 VAL A C 1
ATOM 751 O O . VAL A 1 92 ? -2.206 -0.136 -0.929 1.00 91.56 92 VAL A O 1
ATOM 754 N N . TRP A 1 93 ? -0.747 1.261 -1.914 1.00 95.19 93 TRP A N 1
ATOM 755 C CA . TRP A 1 93 ? 0.030 1.541 -0.704 1.00 95.19 93 TRP A CA 1
ATOM 756 C C . TRP A 1 93 ? -0.796 2.265 0.363 1.00 95.19 93 TRP A C 1
ATOM 758 O O . TRP A 1 93 ? -0.755 1.890 1.535 1.00 95.19 93 TRP A O 1
ATOM 768 N N . GLY A 1 94 ? -1.594 3.261 -0.031 1.00 91.38 94 GLY A N 1
ATOM 769 C CA . GLY A 1 94 ? -2.499 3.961 0.877 1.00 91.38 94 GLY A CA 1
ATOM 770 C C . GLY A 1 94 ? -3.548 3.024 1.484 1.00 91.38 94 GLY A C 1
ATOM 771 O O . GLY A 1 94 ? -3.744 3.035 2.699 1.00 91.38 94 GLY A O 1
ATOM 772 N N . ALA A 1 95 ? -4.178 2.165 0.681 1.00 92.19 95 ALA A N 1
ATOM 773 C CA . ALA A 1 95 ? -5.144 1.177 1.160 1.00 92.19 95 ALA A CA 1
ATOM 774 C C . ALA A 1 95 ? -4.506 0.201 2.159 1.00 92.19 95 ALA A C 1
ATOM 776 O O . ALA A 1 95 ? -5.051 -0.022 3.240 1.00 92.19 95 ALA A O 1
ATOM 777 N N . TRP A 1 96 ? -3.312 -0.313 1.848 1.00 94.94 96 TRP A N 1
ATOM 778 C CA . TRP A 1 96 ? -2.559 -1.154 2.775 1.00 94.94 96 TRP A CA 1
ATOM 779 C C . TRP A 1 96 ? -2.214 -0.427 4.087 1.00 94.94 96 TRP A C 1
ATOM 781 O O . TRP A 1 96 ? -2.336 -1.015 5.162 1.00 94.94 96 TRP A O 1
ATOM 791 N N . SER A 1 97 ? -1.857 0.861 4.037 1.00 95.56 97 SER A N 1
ATOM 792 C CA . SER A 1 97 ? -1.531 1.627 5.249 1.00 95.56 97 SER A CA 1
ATOM 793 C C . SER A 1 97 ? -2.704 1.745 6.229 1.00 95.56 97 SER A C 1
ATOM 795 O O . SER A 1 97 ? -2.510 1.738 7.443 1.00 95.56 97 SER A O 1
ATOM 797 N N . MET A 1 98 ? -3.939 1.795 5.723 1.00 93.31 98 MET A N 1
ATOM 798 C CA . MET A 1 98 ? -5.126 1.801 6.582 1.00 93.31 98 MET A CA 1
ATOM 799 C C . MET A 1 98 ? -5.275 0.467 7.314 1.00 93.31 98 MET A C 1
ATOM 801 O O . MET A 1 98 ? -5.648 0.456 8.487 1.00 93.31 98 MET A O 1
ATOM 805 N N . LEU A 1 99 ? -4.938 -0.642 6.644 1.00 92.00 99 LEU A N 1
ATOM 806 C CA . LEU A 1 99 ? -4.947 -1.972 7.248 1.00 92.00 99 LEU A CA 1
ATOM 807 C C . LEU A 1 99 ? -3.896 -2.075 8.355 1.00 92.00 99 LEU A C 1
ATOM 809 O O . LEU A 1 99 ? -4.218 -2.461 9.475 1.00 92.00 99 LEU A O 1
ATOM 813 N N . VAL A 1 100 ? -2.654 -1.671 8.072 1.00 92.69 100 VAL A N 1
ATOM 814 C CA . VAL A 1 100 ? -1.558 -1.791 9.044 1.00 92.69 100 VAL A CA 1
ATOM 815 C C . VAL A 1 100 ? -1.759 -0.877 10.254 1.00 92.69 100 VAL A C 1
ATOM 817 O O . VAL A 1 100 ? -1.567 -1.313 11.386 1.00 92.69 100 VAL A O 1
ATOM 820 N N . VAL A 1 101 ? -2.232 0.357 10.058 1.00 92.81 101 VAL A N 1
ATOM 821 C CA . VAL A 1 101 ? -2.533 1.260 11.178 1.00 92.81 101 VAL A CA 1
ATOM 822 C C . VAL A 1 101 ? -3.721 0.760 11.988 1.00 92.81 101 VAL A C 1
ATOM 824 O O . VAL A 1 101 ? -3.648 0.785 13.217 1.00 92.81 101 VAL A O 1
ATOM 827 N N . GLY A 1 102 ? -4.774 0.262 11.334 1.00 90.44 102 GLY A N 1
ATOM 828 C CA . GLY A 1 102 ? -5.899 -0.370 12.020 1.00 90.44 102 GLY A CA 1
ATOM 829 C C . GLY A 1 102 ? -5.475 -1.586 12.844 1.00 90.44 102 GLY A C 1
ATOM 830 O O . GLY A 1 102 ? -5.929 -1.751 13.969 1.00 90.44 102 GLY A O 1
ATOM 831 N N . GLN A 1 103 ? -4.540 -2.390 12.338 1.00 90.00 103 GLN A N 1
ATOM 832 C CA . GLN A 1 103 ? -4.038 -3.577 13.029 1.00 90.00 103 GLN A CA 1
ATOM 833 C C . GLN A 1 103 ? -3.260 -3.262 14.318 1.00 90.00 103 GLN A C 1
ATOM 835 O O . GLN A 1 103 ? -3.312 -4.049 15.266 1.00 90.00 103 GLN A O 1
ATOM 840 N N . PHE A 1 104 ? -2.502 -2.161 14.347 1.00 88.81 104 PHE A N 1
ATOM 841 C CA . PHE A 1 104 ? -1.616 -1.815 15.468 1.00 88.81 104 PHE A CA 1
ATOM 842 C C . PHE A 1 104 ? -2.200 -0.796 16.450 1.00 88.81 104 PHE A C 1
ATOM 844 O O . PHE A 1 104 ? -1.590 -0.541 17.487 1.00 88.81 104 PHE A O 1
ATOM 851 N N . ASN A 1 105 ? -3.357 -0.205 16.151 1.00 89.25 105 ASN A N 1
ATOM 852 C CA . ASN A 1 105 ? -3.963 0.824 16.989 1.00 89.25 105 ASN A CA 1
ATOM 853 C C . ASN A 1 105 ? -5.382 0.439 17.394 1.00 89.25 105 ASN A C 1
ATOM 855 O O . ASN A 1 105 ? -6.128 -0.163 16.628 1.00 89.25 105 ASN A O 1
ATOM 859 N N . HIS A 1 106 ? -5.782 0.838 18.598 1.00 82.44 106 HIS A N 1
ATOM 860 C CA . HIS A 1 106 ? -7.114 0.537 19.104 1.00 82.44 106 HIS A CA 1
ATOM 861 C C . HIS A 1 106 ? -8.109 1.661 18.781 1.00 82.44 106 HIS A C 1
ATOM 863 O O . HIS A 1 106 ? -7.774 2.845 18.926 1.00 82.44 106 HIS A O 1
ATOM 869 N N . PRO A 1 107 ? -9.349 1.318 18.385 1.00 84.81 107 PRO A N 1
ATOM 870 C CA . PRO A 1 107 ? -10.446 2.274 18.362 1.00 84.81 107 PRO A CA 1
ATOM 871 C C . PRO A 1 107 ? -10.655 2.895 19.745 1.00 84.81 107 PRO A C 1
ATOM 873 O O . PRO A 1 107 ? -10.569 2.210 20.763 1.00 84.81 107 PRO A O 1
ATOM 876 N N . VAL A 1 108 ? -10.977 4.184 19.783 1.00 85.94 108 VAL A N 1
ATOM 877 C CA . VAL A 1 108 ? -11.340 4.897 21.013 1.00 85.94 108 VAL A CA 1
ATOM 878 C C . VAL A 1 108 ? -12.856 5.011 21.141 1.00 85.94 108 VAL A C 1
ATOM 880 O O . VAL A 1 108 ? -13.597 4.775 20.189 1.00 85.94 108 VAL A O 1
ATOM 883 N N . ALA A 1 109 ? -13.349 5.408 22.317 1.00 82.31 109 ALA A N 1
ATOM 884 C CA . ALA A 1 109 ? -14.789 5.510 22.586 1.00 82.31 109 ALA A CA 1
ATOM 885 C C . ALA A 1 109 ? -15.551 6.394 21.574 1.00 82.31 109 ALA A C 1
ATOM 887 O O . ALA A 1 109 ? -16.742 6.197 21.348 1.00 82.31 109 ALA A O 1
ATOM 888 N N . ARG A 1 110 ? -14.858 7.354 20.946 1.00 84.56 110 ARG A N 1
ATOM 889 C CA . ARG A 1 110 ? -15.414 8.289 19.955 1.00 84.56 110 ARG A CA 1
ATOM 890 C C . ARG A 1 110 ? -15.319 7.797 18.505 1.00 84.56 110 ARG A C 1
ATOM 892 O O . ARG A 1 110 ? -15.773 8.501 17.610 1.00 84.56 110 ARG A O 1
ATOM 899 N N 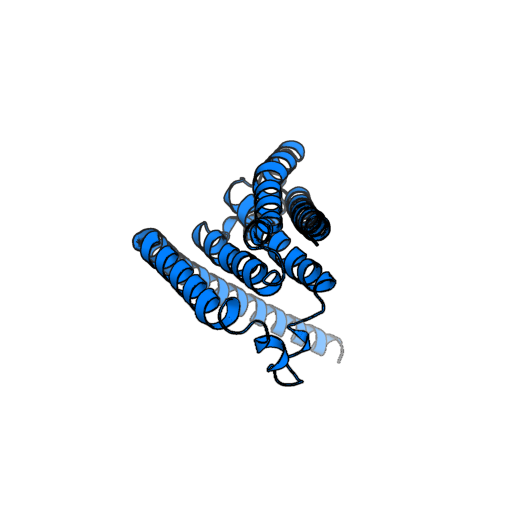. THR A 1 111 ? -14.722 6.633 18.249 1.00 89.62 111 THR A N 1
ATOM 900 C CA . THR A 1 111 ? -14.585 6.087 16.894 1.00 89.62 111 THR A CA 1
ATOM 901 C C . THR A 1 111 ? -15.953 5.691 16.341 1.00 89.62 111 THR A C 1
ATOM 903 O O . THR A 1 111 ? -16.734 4.981 16.989 1.00 89.62 111 THR A O 1
ATOM 906 N N . ASP A 1 112 ? -16.246 6.138 15.121 1.00 88.69 112 ASP A N 1
ATOM 907 C CA . ASP A 1 112 ? -17.477 5.800 14.419 1.00 88.69 112 ASP A CA 1
ATOM 908 C C . ASP A 1 112 ? -17.617 4.282 14.234 1.00 88.69 112 ASP A C 1
ATOM 910 O O . ASP A 1 112 ? -16.637 3.534 14.174 1.00 88.69 112 ASP A O 1
ATOM 914 N N . ARG A 1 113 ? -18.868 3.818 14.194 1.00 85.94 113 ARG A N 1
ATOM 915 C CA . ARG A 1 113 ? -19.189 2.390 14.108 1.00 85.94 113 ARG A CA 1
ATOM 916 C C . ARG A 1 113 ? -18.562 1.707 12.876 1.00 85.94 113 ARG A C 1
ATOM 918 O O . ARG A 1 113 ? -17.922 0.680 13.088 1.00 85.94 113 ARG A O 1
ATOM 925 N N . PRO A 1 114 ? -18.630 2.274 11.652 1.00 84.69 114 PRO A N 1
ATOM 926 C CA . PRO A 1 114 ? -18.005 1.661 10.477 1.00 84.69 114 PRO A CA 1
ATOM 927 C C . PRO A 1 114 ? -16.493 1.471 10.627 1.00 84.69 114 PRO A C 1
ATOM 929 O O . PRO A 1 114 ? -15.962 0.416 10.293 1.00 84.69 114 PRO A O 1
ATOM 932 N N . THR A 1 115 ? -15.789 2.464 11.178 1.00 83.94 115 THR A N 1
ATOM 933 C CA . THR A 1 115 ? -14.344 2.354 11.419 1.00 83.94 115 THR A CA 1
ATOM 934 C C . THR A 1 115 ? -14.021 1.272 12.451 1.00 83.94 115 THR A C 1
ATOM 936 O O . THR A 1 115 ? -13.055 0.532 12.279 1.00 83.94 115 THR A O 1
ATOM 939 N N . ARG A 1 116 ? -14.835 1.132 13.506 1.00 86.25 116 ARG A N 1
ATOM 940 C CA . ARG A 1 116 ? -14.680 0.053 14.496 1.00 86.25 116 ARG A CA 1
ATOM 941 C C . ARG A 1 116 ? -14.890 -1.333 13.897 1.00 86.25 116 ARG A C 1
ATOM 943 O O . ARG A 1 116 ? -14.098 -2.223 14.182 1.00 86.25 116 ARG A O 1
ATOM 950 N N . GLU A 1 117 ? -15.930 -1.506 13.087 1.00 87.25 117 GLU A N 1
ATOM 951 C CA . GLU A 1 117 ? -16.232 -2.777 12.417 1.00 87.25 117 GLU A CA 1
ATOM 952 C C . GLU A 1 117 ? -15.130 -3.156 11.424 1.00 87.25 117 GLU A C 1
ATOM 954 O O . GLU A 1 117 ? -14.654 -4.289 11.446 1.00 87.25 117 GLU A O 1
ATOM 959 N N . LEU A 1 118 ? -14.655 -2.189 10.627 1.00 83.12 118 LEU A N 1
ATOM 960 C CA . LEU A 1 118 ? -13.517 -2.383 9.732 1.00 83.12 118 LEU A CA 1
ATOM 961 C C . LEU A 1 118 ? -12.300 -2.878 10.513 1.00 83.12 118 LEU A C 1
ATOM 963 O O . LEU A 1 118 ? -11.764 -3.933 10.200 1.00 83.12 118 LEU A O 1
ATOM 967 N N . VAL A 1 119 ? -11.890 -2.138 11.547 1.00 86.62 119 VAL A N 1
ATOM 968 C CA . VAL A 1 119 ? -10.678 -2.437 12.322 1.00 86.62 119 VAL A CA 1
ATOM 969 C C . VAL A 1 119 ? -10.792 -3.756 13.078 1.00 86.62 119 VAL A C 1
ATOM 971 O O . VAL A 1 119 ? -9.831 -4.518 13.112 1.00 86.62 119 VAL A O 1
ATOM 974 N N . GLY A 1 120 ? -11.970 -4.064 13.624 1.00 83.56 120 GLY A N 1
ATOM 975 C CA . GLY A 1 120 ? -12.235 -5.339 14.290 1.00 83.56 120 GLY A CA 1
ATOM 976 C C . GLY A 1 120 ? -12.145 -6.555 13.361 1.00 83.56 120 GLY A C 1
ATOM 977 O O . GLY A 1 120 ? -11.886 -7.656 13.838 1.00 83.56 120 GLY A O 1
ATOM 978 N N . GLY A 1 121 ? -12.325 -6.367 12.048 1.00 81.62 121 GLY A N 1
ATOM 979 C CA . GLY A 1 121 ? -12.172 -7.417 11.035 1.00 81.62 121 GLY A CA 1
ATOM 980 C C . GLY A 1 121 ? -10.751 -7.568 10.474 1.00 81.62 121 GLY A C 1
ATOM 981 O O . GLY A 1 121 ? -10.446 -8.582 9.831 1.00 81.62 121 GLY A O 1
ATOM 982 N N . ILE A 1 122 ? -9.866 -6.591 10.703 1.00 83.56 122 ILE A N 1
ATOM 983 C CA . ILE A 1 122 ? -8.486 -6.651 10.211 1.00 83.56 122 ILE A CA 1
ATOM 984 C C . ILE A 1 122 ? -7.736 -7.714 11.004 1.00 83.56 122 ILE A C 1
ATOM 986 O O . ILE A 1 122 ? -7.695 -7.693 12.233 1.00 83.56 122 ILE A O 1
ATOM 990 N N . SER A 1 123 ? -7.120 -8.646 10.281 1.00 83.75 123 SER A N 1
ATOM 991 C CA . SER A 1 123 ? -6.214 -9.608 10.886 1.00 83.75 123 SER A CA 1
ATOM 992 C C . SER A 1 123 ? -4.753 -9.330 10.530 1.00 83.75 123 SER A C 1
ATOM 994 O O . SER A 1 123 ? -4.468 -8.813 9.438 1.00 83.75 123 SER A O 1
ATOM 996 N N . PRO A 1 124 ? -3.798 -9.733 11.397 1.00 78.69 124 PRO A N 1
ATOM 997 C CA . PRO A 1 124 ? -2.375 -9.574 11.113 1.00 78.69 124 PRO A CA 1
ATOM 998 C C . PRO A 1 124 ? -1.977 -10.264 9.811 1.00 78.69 124 PRO A C 1
ATOM 1000 O O . PRO A 1 124 ? -1.173 -9.748 9.037 1.00 78.69 124 PRO A O 1
ATOM 1003 N N . LEU A 1 125 ? -2.584 -11.423 9.551 1.00 78.06 125 LEU A N 1
ATOM 1004 C CA . LEU A 1 125 ? -2.348 -12.175 8.335 1.00 78.06 125 LEU A CA 1
ATOM 1005 C C . LEU A 1 125 ? -2.882 -11.444 7.108 1.00 78.06 125 LEU A C 1
ATOM 1007 O O . LEU A 1 125 ? -2.140 -11.293 6.145 1.00 78.06 125 LEU A O 1
ATOM 1011 N N . ALA A 1 126 ? -4.144 -11.006 7.132 1.00 76.69 126 ALA A N 1
ATOM 1012 C CA . ALA A 1 126 ? -4.732 -10.284 6.010 1.00 76.69 126 ALA A CA 1
ATOM 1013 C C . ALA A 1 126 ? -3.890 -9.046 5.680 1.00 76.69 126 ALA A C 1
ATOM 1015 O O . ALA A 1 126 ? -3.536 -8.837 4.527 1.00 76.69 126 ALA A O 1
ATOM 1016 N N . THR A 1 127 ? -3.452 -8.300 6.696 1.00 84.69 127 THR A N 1
ATOM 1017 C CA . THR A 1 127 ? -2.547 -7.153 6.529 1.00 84.69 127 THR A CA 1
ATOM 1018 C C . THR A 1 127 ? -1.213 -7.542 5.879 1.00 84.69 127 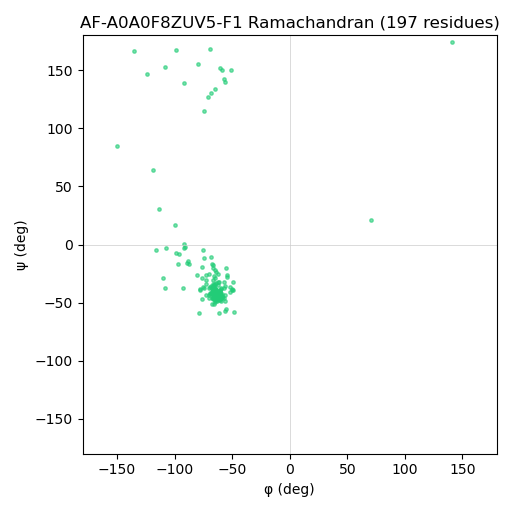THR A C 1
ATOM 1020 O O . THR A 1 127 ? -0.738 -6.840 4.985 1.00 84.69 127 THR A O 1
ATOM 1023 N N . ALA A 1 128 ? -0.606 -8.661 6.292 1.00 80.00 128 ALA A N 1
ATOM 1024 C CA . ALA A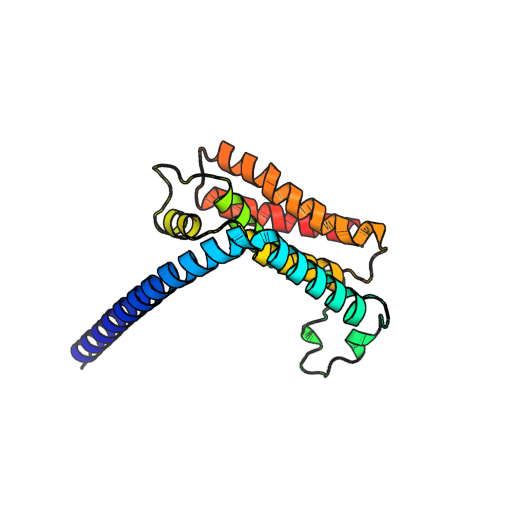 1 128 ? 0.650 -9.150 5.723 1.00 80.00 128 ALA A CA 1
ATOM 1025 C C . ALA A 1 128 ? 0.488 -9.655 4.278 1.00 80.00 128 ALA A C 1
ATOM 1027 O O . ALA A 1 128 ? 1.315 -9.357 3.421 1.00 80.00 128 ALA A O 1
ATOM 1028 N N . VAL A 1 129 ? -0.593 -10.377 3.979 1.00 76.62 129 VAL A N 1
ATOM 1029 C CA . VAL A 1 129 ? -0.913 -10.838 2.619 1.00 76.62 129 VAL A CA 1
ATOM 1030 C C . VAL A 1 129 ? -1.206 -9.642 1.712 1.00 76.62 129 VAL A C 1
ATOM 1032 O O . VAL A 1 129 ? -0.684 -9.567 0.601 1.00 76.62 129 VAL A O 1
ATOM 1035 N N . CYS A 1 130 ? -1.958 -8.656 2.202 1.00 86.44 130 CYS A N 1
ATOM 1036 C CA . CYS A 1 130 ? -2.239 -7.423 1.474 1.00 86.44 130 CYS A CA 1
ATOM 1037 C C . CYS A 1 130 ? -0.998 -6.545 1.260 1.00 86.44 130 CYS A C 1
ATOM 1039 O O . CYS A 1 130 ? -1.046 -5.707 0.370 1.00 86.44 130 CYS A O 1
ATOM 1041 N N . LEU A 1 131 ? 0.101 -6.731 2.008 1.00 89.38 131 LEU A N 1
ATOM 1042 C CA . LEU A 1 131 ? 1.392 -6.072 1.743 1.00 89.38 131 LEU A CA 1
ATOM 1043 C C . LEU A 1 131 ? 2.099 -6.657 0.514 1.00 89.38 131 LEU A C 1
ATOM 1045 O O . LEU A 1 131 ? 2.827 -5.953 -0.187 1.00 89.38 131 LEU A O 1
ATOM 1049 N N . ALA A 1 132 ? 1.892 -7.944 0.230 1.00 82.94 132 ALA A N 1
ATOM 1050 C CA . ALA A 1 132 ? 2.560 -8.599 -0.888 1.00 82.94 132 ALA A CA 1
ATOM 1051 C C . ALA A 1 132 ? 2.171 -7.975 -2.235 1.00 82.94 132 ALA A C 1
ATOM 1053 O O . ALA A 1 132 ? 3.019 -7.850 -3.114 1.00 82.94 132 ALA A O 1
ATOM 1054 N N . LEU A 1 133 ? 0.917 -7.530 -2.376 1.00 83.12 133 LEU A N 1
ATOM 1055 C CA . LE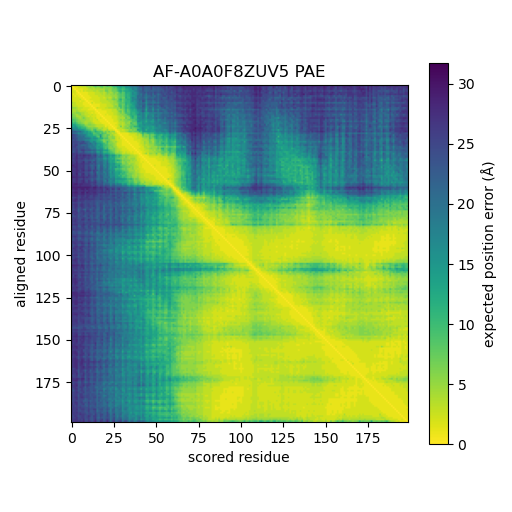U A 1 133 ? 0.407 -6.883 -3.588 1.00 83.12 133 LEU A CA 1
ATOM 1056 C C . LEU A 1 133 ? 1.138 -5.569 -3.933 1.00 83.12 133 LEU A C 1
ATOM 1058 O O . LEU A 1 133 ? 1.721 -5.502 -5.016 1.00 83.12 133 LEU A O 1
ATOM 1062 N N . PRO A 1 134 ? 1.173 -4.535 -3.066 1.00 89.75 134 PRO A N 1
ATOM 1063 C CA . PRO A 1 134 ? 1.900 -3.303 -3.357 1.00 89.75 134 PRO A CA 1
ATOM 1064 C C . PRO A 1 134 ? 3.411 -3.528 -3.486 1.00 89.75 134 PRO A C 1
ATOM 1066 O O . PRO A 1 134 ? 4.041 -2.876 -4.318 1.00 89.75 134 PRO A O 1
ATOM 1069 N N . LEU A 1 135 ? 4.006 -4.471 -2.743 1.00 88.50 135 LEU A N 1
ATOM 1070 C CA . LEU A 1 135 ? 5.427 -4.811 -2.898 1.00 88.50 135 LEU A CA 1
ATOM 1071 C C . LEU A 1 135 ? 5.733 -5.436 -4.261 1.00 88.50 135 LEU A C 1
ATOM 1073 O O . LEU A 1 135 ? 6.635 -4.967 -4.956 1.00 88.50 135 LEU A O 1
ATOM 1077 N N . ALA A 1 136 ? 4.982 -6.464 -4.662 1.00 85.31 136 ALA A N 1
ATOM 1078 C CA . ALA A 1 136 ? 5.125 -7.095 -5.971 1.00 85.31 136 ALA A CA 1
ATOM 1079 C C . ALA A 1 136 ? 4.896 -6.077 -7.092 1.00 85.31 136 ALA A C 1
ATOM 1081 O O . ALA A 1 136 ? 5.712 -5.979 -8.008 1.00 85.31 136 ALA A O 1
ATOM 1082 N N . GLY A 1 137 ? 3.845 -5.261 -6.968 1.00 86.88 137 GLY A N 1
ATOM 1083 C CA . GLY A 1 137 ? 3.563 -4.165 -7.886 1.00 86.88 137 GLY A CA 1
ATOM 1084 C C . GLY A 1 137 ? 4.738 -3.197 -8.003 1.00 86.88 137 GLY A C 1
ATOM 1085 O O . GLY A 1 137 ? 5.180 -2.920 -9.112 1.00 86.88 137 GLY A O 1
ATOM 1086 N N . THR A 1 138 ? 5.311 -2.757 -6.879 1.00 90.12 138 THR A N 1
ATOM 1087 C CA . THR A 1 138 ? 6.474 -1.852 -6.861 1.00 90.12 138 THR A CA 1
ATOM 1088 C C . THR A 1 138 ? 7.669 -2.466 -7.579 1.00 90.12 138 THR A C 1
ATOM 1090 O O . THR A 1 138 ? 8.251 -1.831 -8.454 1.00 90.12 138 THR A O 1
ATOM 1093 N N . VAL A 1 139 ? 8.006 -3.719 -7.274 1.00 86.50 139 VAL A N 1
ATOM 1094 C CA . VAL A 1 139 ? 9.145 -4.397 -7.901 1.00 86.50 139 VAL A CA 1
ATOM 1095 C C . VAL A 1 139 ? 8.958 -4.540 -9.401 1.00 86.50 139 VAL A C 1
ATOM 1097 O O . VAL A 1 139 ? 9.891 -4.247 -10.139 1.00 86.50 139 VAL A O 1
ATOM 1100 N N . VAL A 1 140 ? 7.768 -4.944 -9.847 1.00 84.75 140 VAL A N 1
ATOM 1101 C CA . VAL A 1 140 ? 7.451 -5.164 -11.263 1.00 84.75 140 VAL A CA 1
ATOM 1102 C C . VAL A 1 140 ? 7.381 -3.842 -12.036 1.00 84.75 140 VAL A C 1
ATOM 1104 O O . VAL A 1 140 ? 7.965 -3.711 -13.110 1.00 84.75 140 VAL A O 1
ATOM 1107 N N . TYR A 1 141 ? 6.707 -2.829 -11.498 1.00 83.44 141 TYR A N 1
ATOM 1108 C CA . TYR A 1 141 ? 6.470 -1.573 -12.214 1.00 83.44 141 TYR A CA 1
ATOM 1109 C C . TYR A 1 141 ? 7.725 -0.687 -12.248 1.00 83.44 141 TYR A C 1
ATOM 1111 O O . TYR A 1 141 ? 7.935 0.055 -13.218 1.00 83.44 141 TYR A O 1
ATOM 1119 N N . LEU A 1 142 ? 8.593 -0.808 -11.237 1.00 87.62 142 LEU A N 1
ATOM 1120 C CA . LEU A 1 142 ? 9.834 -0.044 -11.108 1.00 87.62 142 LEU A CA 1
ATOM 1121 C C . LEU A 1 142 ? 11.088 -0.812 -11.556 1.00 87.62 142 LEU A C 1
ATOM 1123 O O . LEU A 1 142 ? 12.200 -0.382 -11.265 1.00 87.62 142 LEU A O 1
ATOM 1127 N N . LEU A 1 143 ? 10.950 -1.904 -12.321 1.00 85.75 143 LEU A N 1
ATOM 1128 C CA . LEU A 1 143 ? 12.097 -2.643 -12.886 1.00 85.75 143 LEU A CA 1
ATOM 1129 C C . LEU A 1 143 ? 13.054 -1.768 -13.708 1.00 85.75 143 LEU A C 1
ATOM 1131 O O . LEU A 1 143 ? 14.242 -2.077 -13.790 1.00 85.75 143 LEU A O 1
ATOM 1135 N N . HIS A 1 144 ? 12.528 -0.690 -14.295 1.00 82.44 144 HIS A N 1
ATOM 1136 C CA . HIS A 1 144 ? 13.284 0.282 -15.081 1.00 82.44 144 HIS A CA 1
ATOM 1137 C C . HIS A 1 144 ? 14.293 1.088 -14.245 1.00 82.44 144 HIS A C 1
ATOM 1139 O O . HIS A 1 144 ? 15.239 1.629 -14.808 1.00 82.44 144 HIS A O 1
ATOM 1145 N N . LEU A 1 145 ? 14.124 1.151 -12.920 1.00 86.75 145 LEU A N 1
ATOM 1146 C CA . LEU A 1 145 ? 15.078 1.791 -12.019 1.00 86.75 145 LEU A CA 1
ATOM 1147 C C . LEU A 1 145 ? 16.274 0.877 -11.728 1.00 86.75 145 LEU A C 1
ATOM 1149 O O . LEU A 1 145 ? 16.174 -0.359 -11.750 1.00 86.75 145 LEU A O 1
ATOM 1153 N N . ALA A 1 146 ? 17.401 1.494 -11.364 1.00 86.75 146 ALA A N 1
ATOM 1154 C CA . ALA A 1 146 ? 18.571 0.781 -10.865 1.00 86.75 146 ALA A CA 1
ATOM 1155 C C . ALA A 1 146 ? 18.199 -0.085 -9.641 1.00 86.75 146 ALA A C 1
ATOM 1157 O O . ALA A 1 146 ? 17.446 0.386 -8.784 1.00 86.75 146 ALA A O 1
ATOM 1158 N N . PRO A 1 147 ? 18.730 -1.318 -9.500 1.00 84.69 147 PRO A N 1
ATOM 1159 C CA . PRO A 1 147 ? 18.345 -2.245 -8.429 1.00 84.69 147 PRO A CA 1
ATOM 1160 C C . PRO A 1 147 ? 18.375 -1.650 -7.016 1.00 84.69 147 PRO A C 1
ATOM 1162 O O . PRO A 1 147 ? 17.477 -1.925 -6.225 1.00 84.69 147 PRO A O 1
ATOM 1165 N N . ALA A 1 148 ? 19.361 -0.795 -6.724 1.00 84.31 148 ALA A N 1
ATOM 1166 C CA . ALA A 1 148 ? 19.503 -0.127 -5.430 1.00 84.31 148 ALA A CA 1
ATOM 1167 C C . ALA A 1 148 ? 18.361 0.860 -5.115 1.00 84.31 148 ALA A C 1
ATOM 1169 O O . ALA A 1 148 ? 18.051 1.086 -3.950 1.00 84.31 148 ALA A O 1
ATOM 1170 N N . LEU A 1 149 ? 17.716 1.428 -6.139 1.00 89.12 149 LEU A N 1
ATOM 1171 C CA . LEU A 1 149 ? 16.683 2.458 -5.993 1.00 89.12 149 LEU A CA 1
ATOM 1172 C C . LEU A 1 149 ? 15.255 1.895 -6.031 1.00 89.12 149 LEU A C 1
ATOM 1174 O O . LEU A 1 149 ? 14.328 2.547 -5.559 1.00 89.12 149 LEU A O 1
ATOM 1178 N N . ARG A 1 150 ? 15.061 0.662 -6.524 1.00 87.62 150 ARG A N 1
ATOM 1179 C CA . ARG A 1 150 ? 13.730 0.039 -6.715 1.00 87.62 150 ARG A CA 1
ATOM 1180 C C . ARG A 1 150 ? 12.886 -0.037 -5.445 1.00 87.62 150 ARG A C 1
ATOM 1182 O O . ARG A 1 150 ? 11.662 0.018 -5.514 1.00 87.62 150 ARG A O 1
ATOM 1189 N N . PHE A 1 151 ? 13.536 -0.186 -4.294 1.00 89.12 151 PHE A N 1
ATOM 1190 C CA . PHE A 1 151 ? 12.865 -0.350 -3.005 1.00 89.12 151 PHE A CA 1
ATOM 1191 C C . PHE A 1 151 ? 12.715 0.958 -2.227 1.00 89.12 151 PHE A C 1
ATOM 1193 O O . PHE A 1 151 ? 12.006 0.969 -1.223 1.00 89.12 151 PHE A O 1
ATOM 1200 N N . VAL A 1 152 ? 13.329 2.056 -2.684 1.00 92.75 152 VAL A N 1
ATOM 1201 C CA . VAL A 1 152 ? 13.254 3.356 -2.000 1.00 92.75 152 VAL A CA 1
ATOM 1202 C C . VAL A 1 152 ? 11.798 3.830 -1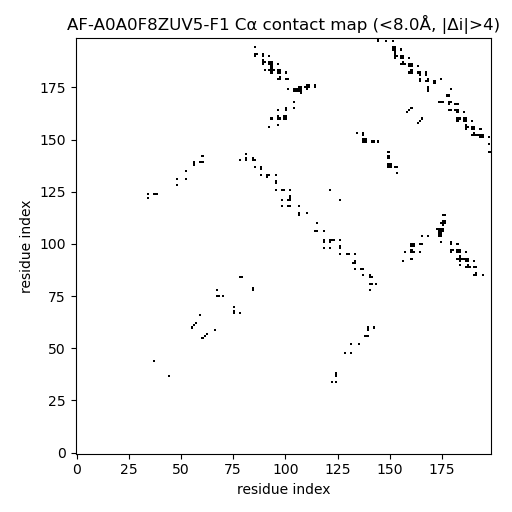.863 1.00 92.75 152 VAL A C 1
ATOM 1204 O O . VAL A 1 152 ? 11.406 4.161 -0.740 1.00 92.75 152 VAL A O 1
ATOM 1207 N N . PRO A 1 153 ? 10.940 3.763 -2.905 1.00 94.31 153 PRO A N 1
ATOM 1208 C CA . PRO A 1 153 ? 9.538 4.163 -2.767 1.00 94.31 153 PRO A CA 1
ATOM 1209 C C . PRO A 1 153 ? 8.736 3.296 -1.794 1.00 94.31 153 PRO A C 1
ATOM 1211 O O . PRO A 1 153 ? 7.997 3.822 -0.963 1.00 94.31 153 PRO A O 1
ATOM 1214 N N . ALA A 1 154 ? 8.916 1.971 -1.843 1.00 94.12 154 ALA A N 1
ATOM 1215 C CA . ALA A 1 154 ? 8.268 1.050 -0.909 1.00 94.12 154 ALA A CA 1
ATOM 1216 C C . ALA A 1 154 ? 8.707 1.307 0.540 1.00 94.12 154 ALA A C 1
ATOM 1218 O O . ALA A 1 154 ? 7.874 1.343 1.442 1.00 94.12 154 ALA A O 1
ATOM 1219 N N . GLY A 1 155 ? 10.006 1.530 0.765 1.00 92.12 155 GLY A N 1
ATOM 1220 C CA . GLY A 1 155 ? 10.546 1.864 2.082 1.00 92.12 155 GLY A CA 1
ATOM 1221 C C . GLY A 1 155 ? 9.952 3.158 2.639 1.00 92.12 155 GLY A C 1
ATOM 1222 O O . GLY A 1 155 ? 9.518 3.182 3.791 1.00 92.12 155 GLY A O 1
ATOM 1223 N N . ALA A 1 156 ? 9.854 4.203 1.810 1.00 95.00 156 ALA A N 1
ATOM 1224 C CA . ALA A 1 156 ? 9.225 5.467 2.187 1.00 95.00 156 ALA A CA 1
ATOM 1225 C C . ALA A 1 156 ? 7.739 5.292 2.544 1.00 95.00 156 ALA A C 1
ATOM 1227 O O . ALA A 1 156 ? 7.287 5.815 3.563 1.00 95.00 156 ALA A O 1
ATOM 1228 N N . ALA A 1 157 ? 6.992 4.510 1.759 1.00 95.50 157 ALA A N 1
ATOM 1229 C CA . ALA A 1 157 ? 5.590 4.203 2.030 1.00 95.50 157 ALA A CA 1
ATOM 1230 C C . ALA A 1 157 ? 5.405 3.439 3.352 1.00 95.50 157 ALA A C 1
ATOM 1232 O O . ALA A 1 157 ? 4.563 3.806 4.169 1.00 95.50 157 ALA A O 1
ATOM 1233 N N . ILE A 1 158 ? 6.224 2.413 3.606 1.00 94.12 158 ILE A N 1
ATOM 1234 C CA . ILE A 1 158 ? 6.189 1.647 4.862 1.00 94.12 158 ILE A CA 1
ATOM 1235 C C . ILE A 1 158 ? 6.502 2.556 6.056 1.00 94.12 158 ILE A C 1
ATOM 1237 O O . ILE A 1 158 ? 5.781 2.525 7.054 1.00 94.12 158 ILE A O 1
ATOM 1241 N N . ALA A 1 159 ? 7.544 3.386 5.958 1.00 92.56 159 ALA A N 1
ATOM 1242 C CA . ALA A 1 159 ? 7.915 4.318 7.020 1.00 92.56 159 ALA A CA 1
ATOM 1243 C C . ALA A 1 159 ? 6.792 5.328 7.309 1.00 92.56 159 ALA A C 1
ATOM 1245 O O . ALA A 1 159 ? 6.440 5.545 8.470 1.00 92.56 159 ALA A O 1
ATOM 1246 N N . ALA A 1 160 ? 6.182 5.892 6.264 1.00 95.44 160 ALA A N 1
ATOM 1247 C CA . ALA A 1 160 ? 5.045 6.799 6.377 1.00 95.44 160 ALA A CA 1
ATOM 1248 C C . ALA A 1 160 ? 3.822 6.129 7.025 1.00 95.44 160 ALA A C 1
ATOM 1250 O O . ALA A 1 160 ? 3.216 6.705 7.929 1.00 95.44 160 ALA A O 1
ATOM 1251 N N . ALA A 1 161 ? 3.495 4.899 6.626 1.00 94.81 161 ALA A N 1
ATOM 1252 C CA . ALA A 1 161 ? 2.380 4.144 7.186 1.00 94.81 161 ALA A CA 1
ATOM 1253 C C . ALA A 1 161 ? 2.586 3.825 8.674 1.00 94.81 161 ALA A C 1
ATOM 1255 O O . ALA A 1 161 ? 1.679 4.021 9.479 1.00 94.81 161 ALA A O 1
ATOM 1256 N N . LEU A 1 162 ? 3.779 3.358 9.055 1.00 91.31 162 LEU A N 1
ATOM 1257 C CA . LEU A 1 162 ? 4.059 2.929 10.425 1.00 91.31 162 LEU A CA 1
ATOM 1258 C C . LEU A 1 162 ? 4.325 4.116 11.357 1.00 91.31 162 LEU A C 1
ATOM 1260 O O . LEU A 1 162 ? 3.603 4.304 12.333 1.00 91.31 162 LEU A O 1
ATOM 1264 N N . ALA A 1 163 ? 5.340 4.932 11.061 1.00 90.75 163 ALA A N 1
ATOM 1265 C CA . ALA A 1 163 ? 5.733 6.042 11.928 1.00 90.75 163 ALA A CA 1
ATOM 1266 C C . ALA A 1 163 ? 4.768 7.226 11.798 1.00 90.75 163 ALA A C 1
ATOM 1268 O O . ALA A 1 163 ? 4.295 7.761 12.803 1.00 90.75 163 ALA A O 1
ATOM 1269 N N . GLY A 1 164 ? 4.435 7.606 10.562 1.00 92.25 164 GLY A N 1
ATOM 1270 C CA . GLY A 1 164 ? 3.488 8.687 10.295 1.00 92.25 164 GLY A CA 1
ATOM 1271 C C . GLY A 1 164 ? 2.075 8.338 10.756 1.00 92.25 164 GLY A C 1
ATOM 1272 O O . GLY A 1 164 ? 1.436 9.139 11.434 1.00 92.25 164 GLY A O 1
ATOM 1273 N N . GLY A 1 165 ? 1.616 7.116 10.480 1.00 92.81 165 GLY A N 1
ATOM 1274 C CA . GLY A 1 165 ? 0.324 6.626 10.954 1.00 92.81 165 GLY A CA 1
ATOM 1275 C C . GLY A 1 165 ? 0.209 6.591 12.477 1.00 92.81 165 GLY A C 1
ATOM 1276 O O . GLY A 1 165 ? -0.763 7.109 13.027 1.00 92.81 165 GLY A O 1
ATOM 1277 N N . ALA A 1 166 ? 1.219 6.066 13.179 1.00 92.25 166 ALA A N 1
ATOM 1278 C CA . ALA A 1 166 ? 1.240 6.071 14.644 1.00 92.25 166 ALA A CA 1
ATOM 1279 C C . ALA A 1 166 ? 1.198 7.497 15.222 1.00 92.25 166 ALA A C 1
ATOM 1281 O O . ALA A 1 166 ? 0.458 7.763 16.173 1.00 92.25 166 ALA A O 1
ATOM 1282 N N . LEU A 1 167 ? 1.946 8.433 14.626 1.00 92.19 167 LEU A N 1
ATOM 1283 C CA . LEU A 1 167 ? 1.916 9.841 15.018 1.00 92.19 167 LEU A CA 1
ATOM 1284 C C . LEU A 1 167 ? 0.527 10.455 14.800 1.00 92.19 167 LEU A C 1
ATOM 1286 O O . LEU A 1 167 ? -0.007 11.081 15.711 1.00 92.19 167 LEU A O 1
ATOM 1290 N N . LEU A 1 168 ? -0.086 10.247 13.632 1.00 94.00 168 LEU A N 1
ATOM 1291 C CA . LEU A 1 168 ? -1.413 10.778 13.306 1.00 94.00 168 LEU A CA 1
ATOM 1292 C C . LEU A 1 168 ? -2.504 10.224 14.227 1.00 94.00 168 LEU A C 1
ATOM 1294 O O . LEU A 1 168 ? -3.354 10.983 14.688 1.00 94.00 168 LEU A O 1
ATOM 1298 N N . VAL A 1 169 ? -2.460 8.929 14.547 1.00 93.88 169 VAL A N 1
ATOM 1299 C CA . VAL A 1 169 ? -3.369 8.315 15.525 1.00 93.88 169 VAL A CA 1
ATOM 1300 C C . VAL A 1 169 ? -3.192 8.949 16.903 1.00 93.88 169 VAL A C 1
ATOM 1302 O O . VAL A 1 169 ? -4.179 9.299 17.552 1.00 93.88 169 VAL A O 1
ATOM 1305 N N . ARG A 1 170 ? -1.946 9.152 17.347 1.00 93.56 170 ARG A N 1
ATOM 1306 C CA . ARG A 1 170 ? -1.660 9.803 18.631 1.00 93.56 170 ARG A CA 1
ATOM 1307 C C . ARG A 1 170 ? -2.171 11.245 18.661 1.00 93.56 170 ARG A C 1
ATOM 1309 O O . ARG A 1 170 ? -2.793 11.638 19.643 1.00 93.56 170 ARG A O 1
ATOM 1316 N N . LEU A 1 171 ? -1.944 12.011 17.595 1.00 91.62 171 LEU A N 1
ATOM 1317 C CA . LEU A 1 171 ? -2.408 13.398 17.469 1.00 91.62 171 LEU A CA 1
ATOM 1318 C C . LEU A 1 171 ? -3.938 13.498 17.423 1.00 91.62 171 LEU A C 1
ATOM 1320 O O . LEU A 1 171 ? -4.507 14.434 17.975 1.00 91.62 171 LEU A O 1
ATOM 1324 N N . ALA A 1 172 ? -4.608 12.516 16.822 1.00 90.75 172 ALA A N 1
ATOM 1325 C CA . ALA A 1 172 ? -6.065 12.424 16.809 1.00 90.75 172 ALA A CA 1
ATOM 1326 C C . ALA A 1 172 ? -6.665 11.948 18.148 1.00 90.75 172 ALA A C 1
ATOM 1328 O O . ALA A 1 172 ? -7.888 11.893 18.286 1.00 90.75 172 ALA A O 1
ATOM 1329 N N . GLY A 1 173 ? -5.828 11.589 19.131 1.00 91.69 173 GLY A N 1
ATOM 1330 C CA . GLY A 1 173 ? -6.266 11.038 20.412 1.00 91.69 173 GLY A CA 1
ATOM 1331 C C . GLY A 1 173 ? -6.819 9.614 20.311 1.00 91.69 173 GLY A C 1
ATOM 1332 O O . GLY A 1 173 ? -7.581 9.200 21.183 1.00 91.69 173 GLY A O 1
ATOM 1333 N N . GLY A 1 174 ? -6.476 8.876 19.252 1.00 91.12 174 GLY A N 1
ATOM 1334 C CA . GLY A 1 174 ? -6.949 7.519 19.005 1.00 91.12 174 GLY A CA 1
ATOM 1335 C C . GLY A 1 174 ? -7.259 7.228 17.543 1.00 91.12 174 GLY A C 1
ATOM 1336 O O . GLY A 1 174 ? -7.209 8.100 16.674 1.00 91.12 174 GLY A O 1
ATOM 1337 N N . LEU A 1 175 ? -7.586 5.966 17.258 1.00 91.12 175 LEU A N 1
ATOM 1338 C CA . LEU A 1 175 ? -7.881 5.538 15.898 1.00 91.12 175 LEU A CA 1
ATOM 1339 C C . LEU A 1 175 ? -9.266 6.031 15.465 1.00 91.12 175 LEU A C 1
ATOM 1341 O O . LEU A 1 175 ? -10.287 5.598 15.996 1.00 91.12 175 LEU A O 1
ATOM 1345 N N . CYS A 1 176 ? -9.312 6.914 14.475 1.00 92.12 176 CYS A N 1
ATOM 1346 C CA . CYS A 1 176 ? -10.547 7.434 13.895 1.00 92.12 176 CYS A CA 1
ATOM 1347 C C . CYS A 1 176 ? -10.469 7.445 12.364 1.00 92.12 176 CYS A C 1
ATOM 1349 O O . CYS A 1 176 ? -9.385 7.328 11.785 1.00 92.12 176 CYS A O 1
ATOM 1351 N N . ARG A 1 177 ? -11.613 7.638 11.696 1.00 90.00 177 ARG A N 1
ATOM 1352 C CA . ARG A 1 177 ? -11.675 7.757 10.232 1.00 90.00 177 ARG A CA 1
ATOM 1353 C C . ARG A 1 177 ? -10.705 8.808 9.683 1.00 90.00 177 ARG A C 1
ATOM 1355 O O . ARG A 1 177 ? -10.054 8.566 8.672 1.00 90.00 177 ARG A O 1
ATOM 1362 N N . GLY A 1 178 ? -10.588 9.951 10.362 1.00 91.19 178 GLY A N 1
ATOM 1363 C CA . GLY A 1 178 ? -9.667 11.023 9.978 1.00 91.19 178 GLY A CA 1
ATOM 1364 C C . GLY A 1 178 ? -8.203 10.578 10.004 1.00 91.19 178 GLY A C 1
ATOM 1365 O O . GLY A 1 178 ? -7.490 10.799 9.032 1.00 91.19 178 GLY A O 1
ATOM 1366 N N . ALA A 1 179 ? -7.775 9.879 11.060 1.00 91.50 179 ALA A N 1
ATOM 1367 C CA . ALA A 1 179 ? -6.412 9.359 11.173 1.00 91.50 179 ALA A CA 1
ATOM 1368 C C . ALA A 1 179 ? -6.103 8.296 10.103 1.00 91.50 179 ALA A C 1
ATOM 1370 O O . ALA A 1 179 ? -5.018 8.311 9.521 1.00 91.50 179 ALA A O 1
ATOM 1371 N N . LEU A 1 180 ? -7.060 7.414 9.790 1.00 91.12 180 LEU A N 1
ATOM 1372 C CA . LEU A 1 180 ? -6.904 6.416 8.725 1.00 91.12 180 LEU A CA 1
ATOM 1373 C C . LEU A 1 180 ? -6.775 7.064 7.339 1.00 91.12 180 LEU A C 1
ATOM 1375 O O . LEU A 1 180 ? -5.881 6.704 6.577 1.00 91.12 180 LEU A O 1
ATOM 1379 N N . LEU A 1 181 ? -7.625 8.045 7.017 1.00 93.31 181 LEU A N 1
ATOM 1380 C CA . LEU A 1 181 ? -7.554 8.769 5.743 1.00 93.31 181 LEU A CA 1
ATOM 1381 C C . LEU A 1 181 ? -6.279 9.615 5.635 1.00 93.31 181 LEU A C 1
ATOM 1383 O O . LEU A 1 181 ? -5.645 9.631 4.583 1.00 93.31 181 LEU A O 1
ATOM 1387 N N . ALA A 1 182 ? -5.869 10.272 6.721 1.00 93.06 182 ALA A N 1
ATOM 1388 C CA . ALA A 1 182 ? -4.624 11.029 6.759 1.00 93.06 182 ALA A CA 1
ATOM 1389 C C . ALA A 1 182 ? -3.401 10.115 6.569 1.00 93.06 182 ALA A C 1
ATOM 1391 O O . ALA A 1 182 ? -2.515 10.448 5.788 1.00 93.06 182 ALA A O 1
ATOM 1392 N N . THR A 1 183 ? -3.383 8.937 7.206 1.00 95.25 183 THR A N 1
ATOM 1393 C CA . THR A 1 183 ? -2.333 7.920 7.003 1.00 95.25 183 THR A CA 1
ATOM 1394 C C . THR A 1 183 ? -2.301 7.450 5.555 1.00 95.25 183 THR A C 1
ATOM 1396 O O . THR A 1 183 ? -1.226 7.348 4.964 1.00 95.25 183 THR A O 1
ATOM 1399 N N . ASN A 1 184 ? -3.476 7.190 4.975 1.00 95.81 184 ASN A N 1
ATOM 1400 C CA . ASN A 1 184 ? -3.602 6.788 3.584 1.00 95.81 184 ASN A CA 1
ATOM 1401 C C . ASN A 1 184 ? -2.940 7.830 2.673 1.00 95.81 184 ASN A C 1
ATOM 1403 O O . ASN A 1 184 ? -1.978 7.499 1.985 1.00 95.81 184 ASN A O 1
ATOM 1407 N N . ILE A 1 185 ? -3.377 9.091 2.748 1.00 94.62 185 ILE A N 1
ATOM 1408 C CA . ILE A 1 185 ? -2.844 10.191 1.932 1.00 94.62 185 ILE A CA 1
ATOM 1409 C C . ILE A 1 185 ? -1.341 10.375 2.168 1.00 94.62 185 ILE A C 1
ATOM 1411 O O . ILE A 1 185 ? -0.586 10.475 1.205 1.00 94.62 185 ILE A O 1
ATOM 1415 N N . LEU A 1 186 ? -0.885 10.366 3.425 1.00 96.38 186 LEU A N 1
ATOM 1416 C CA . LEU A 1 186 ? 0.533 10.495 3.769 1.00 96.38 186 LEU A CA 1
ATOM 1417 C C . LEU A 1 186 ? 1.373 9.387 3.125 1.00 96.38 186 LEU A C 1
ATOM 1419 O O . LEU A 1 186 ? 2.430 9.661 2.562 1.00 96.38 186 LEU A O 1
ATOM 1423 N N . THR A 1 187 ? 0.888 8.146 3.171 1.00 96.12 187 THR A N 1
ATOM 1424 C CA . THR A 1 187 ? 1.565 6.996 2.565 1.00 96.12 187 THR A CA 1
ATOM 1425 C C . THR A 1 187 ? 1.628 7.133 1.044 1.00 96.12 187 THR A C 1
ATOM 1427 O O . THR A 1 187 ? 2.685 6.893 0.460 1.00 96.12 187 THR A O 1
ATOM 1430 N N . GLN A 1 188 ? 0.536 7.567 0.400 1.00 95.25 188 GLN A N 1
ATOM 1431 C CA . GLN A 1 188 ? 0.528 7.825 -1.045 1.00 95.25 188 GLN A CA 1
ATOM 1432 C C . GLN A 1 188 ? 1.536 8.914 -1.422 1.00 95.25 188 GLN A C 1
ATOM 1434 O O . GLN A 1 188 ? 2.335 8.723 -2.335 1.00 95.25 188 GLN A O 1
ATOM 1439 N N . LEU A 1 189 ? 1.532 10.040 -0.704 1.00 93.12 189 LEU A N 1
ATOM 1440 C CA . LEU A 1 189 ? 2.439 11.158 -0.960 1.00 93.12 189 LEU A CA 1
ATOM 1441 C C . LEU A 1 189 ? 3.900 10.764 -0.746 1.00 93.12 189 LEU A C 1
ATOM 1443 O O . LEU A 1 189 ? 4.739 11.108 -1.571 1.00 93.12 189 LEU A O 1
ATOM 1447 N N . ALA A 1 190 ? 4.205 10.009 0.312 1.00 96.00 190 ALA A N 1
ATOM 1448 C CA . ALA A 1 190 ? 5.553 9.512 0.567 1.00 96.00 190 ALA A CA 1
ATOM 1449 C C . ALA A 1 190 ? 6.033 8.582 -0.555 1.00 96.00 190 ALA A C 1
ATOM 1451 O O . ALA A 1 190 ? 7.152 8.735 -1.044 1.00 96.00 190 ALA A O 1
ATOM 1452 N N . PHE A 1 191 ? 5.175 7.661 -1.006 1.00 94.81 191 PHE A N 1
ATOM 1453 C CA . PHE A 1 191 ? 5.481 6.773 -2.125 1.00 94.81 191 PHE A CA 1
ATOM 1454 C C . PHE A 1 191 ? 5.735 7.552 -3.423 1.00 94.81 191 PHE A C 1
ATOM 1456 O O . PHE A 1 191 ? 6.717 7.295 -4.121 1.00 94.81 191 PHE A O 1
ATOM 1463 N N . LEU A 1 192 ? 4.867 8.516 -3.744 1.00 92.38 192 LEU A N 1
ATOM 1464 C CA . LEU A 1 192 ? 4.975 9.329 -4.955 1.00 92.38 192 LEU A CA 1
ATOM 1465 C C . LEU A 1 192 ? 6.204 10.234 -4.923 1.00 92.38 192 LEU A C 1
ATOM 1467 O O . LEU A 1 192 ? 6.956 10.249 -5.889 1.00 92.38 192 LEU A O 1
ATOM 1471 N N . ALA A 1 193 ? 6.453 10.933 -3.815 1.00 92.31 193 ALA A N 1
ATOM 1472 C CA . ALA A 1 193 ? 7.620 11.796 -3.663 1.00 92.31 193 ALA A CA 1
ATOM 1473 C C . ALA A 1 193 ? 8.925 11.001 -3.792 1.00 92.31 193 ALA A C 1
ATOM 1475 O O . ALA A 1 193 ? 9.827 11.409 -4.521 1.00 92.31 193 ALA A O 1
ATOM 1476 N N . ALA A 1 194 ? 9.002 9.837 -3.142 1.00 93.62 194 ALA A N 1
ATOM 1477 C CA . ALA A 1 194 ? 10.158 8.957 -3.247 1.00 93.62 194 ALA A CA 1
ATOM 1478 C C . ALA A 1 194 ? 10.328 8.394 -4.663 1.00 93.62 194 ALA A C 1
ATOM 1480 O O . ALA A 1 194 ? 11.456 8.309 -5.134 1.00 93.62 194 ALA A O 1
ATOM 1481 N N . SER A 1 195 ? 9.233 8.052 -5.353 1.00 91.94 195 SER A N 1
ATOM 1482 C CA . SER A 1 195 ? 9.275 7.610 -6.753 1.00 91.94 195 SER A CA 1
ATOM 1483 C C . SER A 1 195 ? 9.796 8.714 -7.669 1.00 91.94 195 SER A C 1
ATOM 1485 O O . SER A 1 195 ? 10.705 8.469 -8.450 1.00 91.94 195 SER A O 1
ATOM 1487 N N . SER A 1 196 ? 9.287 9.940 -7.532 1.00 90.50 196 SER A N 1
ATOM 1488 C CA . SER A 1 196 ? 9.733 11.086 -8.330 1.00 90.50 196 SER A CA 1
ATOM 1489 C C . SER A 1 196 ? 11.189 11.470 -8.070 1.00 90.50 196 SER A C 1
ATOM 1491 O O . SER A 1 196 ? 11.835 12.003 -8.958 1.00 90.50 196 SER A O 1
ATOM 1493 N N . ALA A 1 197 ? 11.714 11.213 -6.869 1.00 90.00 197 ALA A N 1
ATOM 1494 C CA . ALA A 1 197 ? 13.101 11.520 -6.524 1.00 90.00 197 ALA A CA 1
ATOM 1495 C C . ALA A 1 197 ? 14.123 10.536 -7.122 1.00 90.00 197 ALA A C 1
ATOM 1497 O O . ALA A 1 197 ? 15.309 10.854 -7.167 1.00 90.00 197 ALA A O 1
ATOM 1498 N N . VAL A 1 198 ? 13.689 9.337 -7.526 1.00 89.94 198 VAL A N 1
ATOM 1499 C CA . VAL A 1 198 ? 14.570 8.288 -8.075 1.00 89.94 198 VAL A CA 1
ATOM 1500 C C . VAL A 1 198 ? 14.417 8.081 -9.584 1.00 89.94 198 VAL A C 1
ATOM 1502 O O . VAL A 1 198 ? 15.129 7.244 -10.140 1.00 89.94 198 VAL A O 1
ATOM 1505 N N . MET A 1 199 ? 13.485 8.797 -10.220 1.00 85.94 199 MET A N 1
ATOM 1506 C CA . MET A 1 199 ? 13.267 8.823 -11.673 1.00 85.94 199 MET A CA 1
ATOM 1507 C C . MET A 1 199 ? 14.103 9.915 -12.332 1.00 85.94 199 MET A C 1
ATOM 1509 O O . MET A 1 199 ? 14.623 9.632 -13.433 1.00 85.94 199 MET A O 1
#

Foldseek 3Di:
DVVVVVVVVVVVVVVVVVVVVVVVVVCVVVVVVVQVVCVVVVVVVVVVLVVVLVCCCVVQQPDCPCVLVVDDPVCNVVQDPLLCLLVVLLLLLLVLLLLVLLQPFDADPPADPVSNVVSVPRDPVVSVVSLSVSVSSLSNSQSVFDPVLSCQLVVQLVCLSPVVLVVLQVVVVGDYPVSSNVSSVSSSCSSSVSSVVRD

Radius of gyration: 20.76 Å; Cα contacts (8 Å, |Δi|>4): 186; chains: 1; bounding box: 68×36×50 Å